Protein 1JLP (pdb70)

Radius of gyration: 6.93 Å; Cα contacts (8 Å, |Δi|>4): 30; chains: 1; bounding box: 17×18×11 Å

Structure (mmCIF, N/CA/C/O backbone):
data_1JLP
#
_entry.id   1JLP
#
_cell.length_a   ?
_cell.length_b   ?
_cell.length_c   ?
_cell.angle_alpha   ?
_cell.angle_beta   ?
_cell.angle_gamma   ?
#
loop_
_atom_site.group_PDB
_atom_site.id
_atom_site.type_symbol
_atom_site.label_atom_id
_atom_site.label_alt_id
_atom_site.label_comp_id
_atom_site.label_asym_id
_atom_site.label_entity_id
_atom_site.label_seq_id
_atom_site.pdbx_PDB_ins_code
_atom_site.Cartn_x
_atom_site.Cartn_y
_atom_site.Cartn_z
_atom_site.occupancy
_atom_site.B_iso_or_equiv
_atom_site.auth_seq_id
_atom_site.auth_comp_id
_atom_site.auth_asym_id
_atom_site.auth_atom_id
_atom_site.pdbx_PDB_model_num
ATOM 1 N N . GLY A 1 1 ? -0.653 13.029 -5.214 1.00 0.00 1 GLY A N 1
ATOM 2 C CA . GLY A 1 1 ? -0.930 12.634 -3.819 1.00 0.00 1 GLY A CA 1
ATOM 3 C C . GLY A 1 1 ? 0.274 12.468 -2.888 1.00 0.00 1 GLY A C 1
ATOM 4 O O . GLY A 1 1 ? 1.424 12.626 -3.316 1.00 0.00 1 GLY A O 1
ATOM 40 N N . CYS A 1 4 ? 2.807 6.420 -0.923 1.00 0.00 4 CYS A N 1
ATOM 41 C CA . CYS A 1 4 ? 2.632 5.035 -0.473 1.00 0.00 4 CYS A CA 1
ATOM 42 C C . CYS A 1 4 ? 3.838 4.269 0.098 1.00 0.00 4 CYS A C 1
ATOM 43 O O . CYS A 1 4 ? 3.694 3.466 1.021 1.00 0.00 4 CYS A O 1
ATOM 50 N N . CYS A 1 5 ? 4.994 4.491 -0.519 1.00 0.00 5 CYS A N 1
ATOM 51 C CA . CYS A 1 5 ? 6.281 4.049 -0.032 1.00 0.00 5 CYS A CA 1
ATOM 52 C C . CYS A 1 5 ? 7.191 5.297 -0.111 1.00 0.00 5 CYS A C 1
ATOM 53 O O . CYS A 1 5 ? 7.469 5.883 -1.165 1.00 0.00 5 CYS A O 1
ATOM 60 N N . LEU A 1 6 ? 7.645 5.640 1.071 1.00 0.00 6 LEU A N 1
ATOM 61 C CA . LEU A 1 6 ? 8.704 6.624 1.314 1.00 0.00 6 LEU A CA 1
ATOM 62 C C . LEU A 1 6 ? 9.926 5.843 1.796 1.00 0.00 6 LEU A C 1
ATOM 63 O O . LEU A 1 6 ? 9.942 5.261 2.884 1.00 0.00 6 LEU A O 1
ATOM 79 N N . TYR A 1 7 ? 10.952 5.840 0.951 1.00 0.00 7 TYR A N 1
ATOM 80 C CA . TYR A 1 7 ? 12.200 5.106 1.186 1.00 0.00 7 TYR A CA 1
ATOM 81 C C . TYR A 1 7 ? 12.084 3.541 1.221 1.00 0.00 7 TYR A C 1
ATOM 82 O O . TYR A 1 7 ? 12.524 2.872 2.165 1.00 0.00 7 TYR A O 1
ATOM 100 N N . GLY A 1 8 ? 11.467 2.976 0.179 1.00 0.00 8 GLY A N 1
ATOM 101 C CA . GLY A 1 8 ? 11.122 1.537 0.128 1.00 0.00 8 GLY A CA 1
ATOM 102 C C . GLY A 1 8 ? 9.964 0.979 0.964 1.00 0.00 8 GLY A C 1
ATOM 103 O O . GLY A 1 8 ? 9.581 -0.178 0.767 1.00 0.00 8 GLY A O 1
ATOM 107 N N . SER A 1 9 ? 9.473 1.753 1.935 1.00 0.00 9 SER A N 1
ATOM 108 C CA . SER A 1 9 ? 8.678 1.245 3.051 1.00 0.00 9 SER A CA 1
ATOM 109 C C . SER A 1 9 ? 7.178 0.944 2.737 1.00 0.00 9 SER A C 1
ATOM 110 O O . SER A 1 9 ? 6.682 1.184 1.634 1.00 0.00 9 SER A O 1
ATOM 118 N N . CYS A 1 10 ? 6.458 0.428 3.748 1.00 0.00 10 CYS A N 1
ATOM 119 C CA . CYS A 1 10 ? 4.973 0.466 3.776 1.00 0.00 10 CYS A CA 1
ATOM 120 C C . CYS A 1 10 ? 4.549 1.680 4.643 1.00 0.00 10 CYS A C 1
ATOM 121 O O . CYS A 1 10 ? 4.833 1.755 5.844 1.00 0.00 10 CYS A O 1
ATOM 128 N N . ARG A 1 11 ? 3.894 2.640 3.978 1.00 0.00 11 ARG A N 1
ATOM 129 C CA . ARG A 1 11 ? 3.604 3.983 4.525 1.00 0.00 11 ARG A CA 1
ATOM 130 C C . ARG A 1 11 ? 2.081 4.203 4.253 1.00 0.00 11 ARG A C 1
ATOM 131 O O . ARG A 1 11 ? 1.725 4.478 3.101 1.00 0.00 11 ARG A O 1
ATOM 167 N N . PHE A 1 13 ? -1.720 4.781 3.303 1.00 0.00 13 PHE A N 1
ATOM 168 C CA . PHE A 1 13 ? -2.512 5.846 2.638 1.00 0.00 13 PHE A CA 1
ATOM 169 C C . PHE A 1 13 ? -3.637 5.248 1.771 1.00 0.00 13 PHE A C 1
ATOM 170 O O . PHE A 1 13 ? -3.582 4.074 1.378 1.00 0.00 13 PHE A O 1
ATOM 202 N N . GLY A 1 15 ? -5.235 4.433 -1.559 1.00 0.00 15 GLY A N 1
ATOM 203 C CA . GLY A 1 15 ? -4.566 3.947 -2.767 1.00 0.00 15 GLY A CA 1
ATOM 204 C C . GLY A 1 15 ? -3.092 3.494 -2.732 1.00 0.00 15 GLY A C 1
ATOM 205 O O . GLY A 1 15 ? -2.494 3.331 -3.797 1.00 0.00 15 GLY A O 1
ATOM 209 N N . CYS A 1 16 ? -2.537 3.260 -1.537 1.00 0.00 16 CYS A N 1
ATOM 210 C CA . CYS A 1 16 ? -1.168 2.722 -1.352 1.00 0.00 16 CYS A CA 1
ATOM 211 C C . CYS A 1 16 ? -1.055 1.174 -1.443 1.00 0.00 16 CYS A C 1
ATOM 212 O O . CYS A 1 16 ? -0.224 0.638 -2.176 1.00 0.00 16 CYS A O 1
ATOM 219 N N . TYR A 1 17 ? -1.902 0.477 -0.683 1.00 0.00 17 TYR A N 1
ATOM 220 C CA . TYR A 1 17 ? -2.287 -0.950 -0.935 1.00 0.00 17 TYR A CA 1
ATOM 221 C C . TYR A 1 17 ? -2.735 -1.335 -2.394 1.00 0.00 17 TYR A C 1
ATOM 222 O O . TYR A 1 17 ? -2.493 -2.476 -2.800 1.00 0.00 17 TYR A O 1
ATOM 240 N N . ASN A 1 18 ? -3.303 -0.405 -3.191 1.00 0.00 18 ASN A N 1
ATOM 241 C CA . ASN A 1 18 ? -3.357 -0.537 -4.683 1.00 0.00 18 ASN A CA 1
ATOM 242 C C . ASN A 1 18 ? -2.024 -0.231 -5.462 1.00 0.00 18 ASN A C 1
ATOM 243 O O . ASN A 1 18 ? -1.825 -0.779 -6.550 1.00 0.00 18 ASN A O 1
ATOM 254 N N . ALA A 1 19 ? -1.138 0.632 -4.929 1.00 0.00 19 ALA A N 1
ATOM 255 C CA . ALA A 1 19 ? 0.140 1.035 -5.567 1.00 0.00 19 ALA A CA 1
ATOM 256 C C . ALA A 1 19 ? 1.272 -0.006 -5.412 1.00 0.00 19 ALA A C 1
ATOM 257 O O . ALA A 1 19 ? 1.231 -0.914 -4.577 1.00 0.00 19 ALA A O 1
ATOM 264 N N . LEU A 1 20 ? 2.262 0.125 -6.309 1.00 0.00 20 LEU A N 1
ATOM 265 C CA . LEU A 1 20 ? 3.072 -1.018 -6.785 1.00 0.00 20 LEU A CA 1
ATOM 266 C C . LEU A 1 20 ? 4.091 -1.587 -5.751 1.00 0.00 20 LEU A C 1
ATOM 267 O O . LEU A 1 20 ? 4.178 -2.808 -5.594 1.00 0.00 20 LEU A O 1
ATOM 283 N N . CYS A 1 21 ? 4.843 -0.719 -5.047 1.00 0.00 21 CYS A N 1
ATOM 284 C CA . CYS A 1 21 ? 5.783 -1.114 -3.987 1.00 0.00 21 CYS A CA 1
ATOM 285 C C . CYS A 1 21 ? 5.165 -1.778 -2.721 1.00 0.00 21 CYS A C 1
ATOM 286 O O . CYS A 1 21 ? 5.606 -2.877 -2.371 1.00 0.00 21 CYS A O 1
ATOM 293 N N . CYS A 1 22 ? 4.185 -1.132 -2.044 1.00 0.00 22 CYS A N 1
ATOM 294 C CA . CYS A 1 22 ? 3.469 -1.758 -0.905 1.00 0.00 22 CYS A CA 1
ATOM 295 C C . CYS A 1 22 ? 2.084 -2.212 -1.410 1.00 0.00 22 CYS A C 1
ATOM 296 O O . CYS A 1 22 ? 1.053 -1.651 -1.030 1.00 0.00 22 CYS A O 1
ATOM 303 N N . ARG A 1 23 ? 2.090 -3.241 -2.282 1.00 0.00 23 ARG A N 1
ATOM 304 C CA . ARG A 1 23 ? 0.859 -3.734 -2.949 1.00 0.00 23 ARG A CA 1
ATOM 305 C C . ARG A 1 23 ? 0.159 -4.823 -2.083 1.00 0.00 23 ARG A C 1
ATOM 306 O O . ARG A 1 23 ? 0.119 -6.012 -2.416 1.00 0.00 23 ARG A O 1
ATOM 327 N N . LYS A 1 24 ? -0.375 -4.352 -0.947 1.00 0.00 24 LYS A N 1
ATOM 328 C CA . LYS A 1 24 ? -0.925 -5.209 0.127 1.00 0.00 24 LYS A CA 1
ATOM 329 C C . LYS A 1 24 ? -2.482 -5.074 0.124 1.00 0.00 24 LYS A C 1
ATOM 330 O O . LYS A 1 24 ? -3.130 -5.124 -0.925 1.00 0.00 24 LYS A O 1
ATOM 352 N N . GLY A 1 1 ? -0.566 13.350 -4.985 1.00 0.00 1 GLY A N 2
ATOM 353 C CA . GLY A 1 1 ? -0.733 12.925 -3.581 1.00 0.00 1 GLY A CA 2
ATOM 354 C C . GLY A 1 1 ? 0.541 12.701 -2.762 1.00 0.00 1 GLY A C 2
ATOM 355 O O . GLY A 1 1 ? 1.654 12.832 -3.286 1.00 0.00 1 GLY A O 2
ATOM 391 N N . CYS A 1 4 ? 2.829 6.461 -0.993 1.00 0.00 4 CYS A N 2
ATOM 392 C CA . CYS A 1 4 ? 2.633 5.092 -0.504 1.00 0.00 4 CYS A CA 2
ATOM 393 C C . CYS A 1 4 ? 3.822 4.379 0.166 1.00 0.00 4 CYS A C 2
ATOM 394 O O . CYS A 1 4 ? 3.696 3.826 1.260 1.00 0.00 4 CYS A O 2
ATOM 401 N N . CYS A 1 5 ? 4.948 4.395 -0.545 1.00 0.00 5 CYS A N 2
ATOM 402 C CA . CYS A 1 5 ? 6.227 3.944 -0.050 1.00 0.00 5 CYS A CA 2
ATOM 403 C C . CYS A 1 5 ? 7.123 5.198 -0.162 1.00 0.00 5 CYS A C 2
ATOM 404 O O . CYS A 1 5 ? 7.409 5.758 -1.229 1.00 0.00 5 CYS A O 2
ATOM 411 N N . LEU A 1 6 ? 7.544 5.585 1.016 1.00 0.00 6 LEU A N 2
ATOM 412 C CA . LEU A 1 6 ? 8.587 6.581 1.248 1.00 0.00 6 LEU A CA 2
ATOM 413 C C . LEU A 1 6 ? 9.757 5.761 1.829 1.00 0.00 6 LEU A C 2
ATOM 414 O O . LEU A 1 6 ? 9.620 4.962 2.766 1.00 0.00 6 LEU A O 2
ATOM 430 N N . TYR A 1 7 ? 10.908 5.972 1.200 1.00 0.00 7 TYR A N 2
ATOM 431 C CA . TYR A 1 7 ? 12.146 5.224 1.458 1.00 0.00 7 TYR A CA 2
ATOM 432 C C . TYR A 1 7 ? 12.113 3.683 1.171 1.00 0.00 7 TYR A C 2
ATOM 433 O O . TYR A 1 7 ? 12.633 2.863 1.937 1.00 0.00 7 TYR A O 2
ATOM 451 N N . GLY A 1 8 ? 11.466 3.309 0.063 1.00 0.00 8 GLY A N 2
ATOM 452 C CA . GLY A 1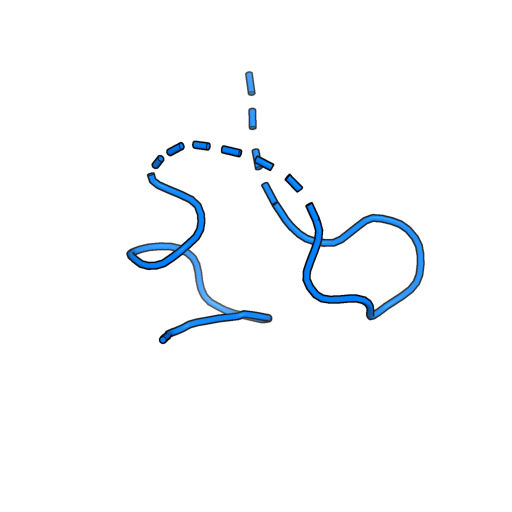 8 ? 11.106 1.904 -0.222 1.00 0.00 8 GLY A CA 2
ATOM 453 C C . GLY A 1 8 ? 9.979 1.210 0.570 1.00 0.00 8 GLY A C 2
ATOM 454 O O . GLY A 1 8 ? 9.557 0.126 0.158 1.00 0.00 8 GLY A O 2
ATOM 458 N N . SER A 1 9 ? 9.562 1.757 1.726 1.00 0.00 9 SER A N 2
ATOM 459 C CA . SER A 1 9 ? 8.964 0.930 2.811 1.00 0.00 9 SER A CA 2
ATOM 460 C C . SER A 1 9 ? 7.402 0.806 2.695 1.00 0.00 9 SER A C 2
ATOM 461 O O . SER A 1 9 ? 6.847 0.894 1.595 1.00 0.00 9 SER A O 2
ATOM 469 N N . CYS A 1 10 ? 6.696 0.552 3.814 1.00 0.00 10 CYS A N 2
ATOM 470 C CA . CYS A 1 10 ? 5.211 0.585 3.876 1.00 0.00 10 CYS A CA 2
ATOM 471 C C . CYS A 1 10 ? 4.785 1.743 4.814 1.00 0.00 10 CYS A C 2
ATOM 472 O O . CYS A 1 10 ? 5.123 1.771 6.003 1.00 0.00 10 CYS A O 2
ATOM 479 N N . ARG A 1 11 ? 4.027 2.689 4.241 1.00 0.00 11 ARG A N 2
ATOM 480 C CA . ARG A 1 11 ? 3.557 3.908 4.928 1.00 0.00 11 ARG A CA 2
ATOM 481 C C . ARG A 1 11 ? 2.058 4.082 4.517 1.00 0.00 11 ARG A C 2
ATOM 482 O O . ARG A 1 11 ? 1.809 4.427 3.356 1.00 0.00 11 ARG A O 2
ATOM 518 N N . PHE A 1 13 ? -1.690 4.690 3.254 1.00 0.00 13 PHE A N 2
ATOM 519 C CA . PHE A 1 13 ? -2.471 5.768 2.597 1.00 0.00 13 PHE A CA 2
ATOM 520 C C . PHE A 1 13 ? -3.602 5.181 1.730 1.00 0.00 13 PHE A C 2
ATOM 521 O O . PHE A 1 13 ? -3.553 4.014 1.321 1.00 0.00 13 PHE A O 2
ATOM 553 N N . GLY A 1 15 ? -5.152 4.482 -1.662 1.00 0.00 15 GLY A N 2
ATOM 554 C CA . GLY A 1 15 ? -4.455 4.043 -2.873 1.00 0.00 15 GLY A CA 2
ATOM 555 C C . GLY A 1 15 ? -2.983 3.580 -2.820 1.00 0.00 15 GLY A C 2
ATOM 556 O O . GLY A 1 15 ? -2.357 3.460 -3.874 1.00 0.00 15 GLY A O 2
ATOM 560 N N . CYS A 1 16 ? -2.464 3.292 -1.622 1.00 0.00 16 CYS A N 2
ATOM 561 C CA . CYS A 1 16 ? -1.109 2.720 -1.417 1.00 0.00 16 CYS A CA 2
ATOM 562 C C . CYS A 1 16 ? -1.027 1.171 -1.520 1.00 0.00 16 CYS A C 2
ATOM 563 O O . CYS A 1 16 ? -0.182 0.619 -2.226 1.00 0.00 16 CYS A O 2
ATOM 570 N N . TYR A 1 17 ? -1.924 0.490 -0.806 1.00 0.00 17 TYR A N 2
ATOM 571 C CA . TYR A 1 17 ? -2.356 -0.910 -1.116 1.00 0.00 17 TYR A CA 2
ATOM 572 C C . TYR A 1 17 ? -2.921 -1.203 -2.556 1.00 0.00 17 TYR A C 2
ATOM 573 O O . TYR A 1 17 ? -2.888 -2.364 -2.971 1.00 0.00 17 TYR A O 2
ATOM 591 N N . ASN A 1 18 ? -3.359 -0.192 -3.337 1.00 0.00 18 ASN A N 2
ATOM 592 C CA . ASN A 1 18 ? -3.429 -0.290 -4.832 1.00 0.00 18 ASN A CA 2
ATOM 593 C C . ASN A 1 18 ? -2.089 -0.008 -5.609 1.00 0.00 18 ASN A C 2
ATOM 594 O O . ASN A 1 18 ? -1.950 -0.460 -6.749 1.00 0.00 18 ASN A O 2
ATOM 605 N N . ALA A 1 19 ? -1.131 0.728 -5.018 1.00 0.00 19 ALA A N 2
ATOM 606 C CA . ALA A 1 19 ? 0.177 1.068 -5.634 1.00 0.00 19 ALA A CA 2
ATOM 607 C C . ALA A 1 19 ? 1.259 0.000 -5.367 1.00 0.00 19 ALA A C 2
ATOM 608 O O . ALA A 1 19 ? 1.203 -0.770 -4.405 1.00 0.00 19 ALA A O 2
ATOM 615 N N . LEU A 1 20 ? 2.230 -0.052 -6.292 1.00 0.00 20 LEU A N 2
ATOM 616 C CA . LEU A 1 20 ? 2.966 -1.297 -6.598 1.00 0.00 20 LEU A CA 2
ATOM 617 C C . LEU A 1 20 ? 3.930 -1.828 -5.492 1.00 0.00 20 LEU A C 2
ATOM 618 O O . LEU A 1 20 ? 3.934 -3.030 -5.215 1.00 0.00 20 LEU A O 2
ATOM 634 N N . CYS A 1 21 ? 4.742 -0.942 -4.891 1.00 0.00 21 CYS A N 2
ATOM 635 C CA . CYS A 1 21 ? 5.711 -1.289 -3.837 1.00 0.00 21 CYS A CA 2
ATOM 636 C C . CYS A 1 21 ? 5.155 -1.827 -2.481 1.00 0.00 21 CYS A C 2
ATOM 637 O O . CYS A 1 21 ? 5.735 -2.771 -1.938 1.00 0.00 21 CYS A O 2
ATOM 644 N N . CYS A 1 22 ? 4.076 -1.219 -1.943 1.00 0.00 22 CYS A N 2
ATOM 645 C CA . CYS A 1 22 ? 3.359 -1.759 -0.755 1.00 0.00 22 CYS A CA 2
ATOM 646 C C . CYS A 1 22 ? 1.934 -2.231 -1.147 1.00 0.00 22 CYS A C 2
ATOM 647 O O . CYS A 1 22 ? 0.949 -1.929 -0.463 1.00 0.00 22 CYS A O 2
ATOM 654 N N . ARG A 1 23 ? 1.844 -3.020 -2.239 1.00 0.00 23 ARG A N 2
ATOM 655 C CA . ARG A 1 23 ? 0.539 -3.491 -2.774 1.00 0.00 23 ARG A CA 2
ATOM 656 C C . ARG A 1 23 ? -0.153 -4.560 -1.873 1.00 0.00 23 ARG A C 2
ATOM 657 O O . ARG A 1 23 ? -1.307 -4.371 -1.477 1.00 0.00 23 ARG A O 2
ATOM 678 N N . LYS A 1 24 ? 0.567 -5.651 -1.548 1.00 0.00 24 LYS A N 2
ATOM 679 C CA . LYS A 1 24 ? 0.077 -6.709 -0.625 1.00 0.00 24 LYS A CA 2
ATOM 680 C C . LYS A 1 24 ? 0.587 -6.416 0.826 1.00 0.00 24 LYS A C 2
ATOM 681 O O . LYS A 1 24 ? 1.511 -7.058 1.329 1.00 0.00 24 LYS A O 2
ATOM 703 N N . GLY A 1 1 ? -0.254 13.369 -4.679 1.00 0.00 1 GLY A N 3
ATOM 704 C CA . GLY A 1 1 ? -0.252 13.003 -3.249 1.00 0.00 1 GLY A CA 3
ATOM 705 C C . GLY A 1 1 ? 1.101 12.672 -2.614 1.00 0.00 1 GLY A C 3
ATOM 706 O O . GLY A 1 1 ? 2.132 12.672 -3.298 1.00 0.00 1 GLY A O 3
ATOM 742 N N . CYS A 1 4 ? 2.974 6.279 -0.969 1.00 0.00 4 CYS A N 3
ATOM 743 C CA . CYS A 1 4 ? 2.698 4.937 -0.420 1.00 0.00 4 CYS A CA 3
ATOM 744 C C . CYS A 1 4 ? 3.812 4.122 0.264 1.00 0.00 4 CYS A C 3
ATOM 745 O O . CYS A 1 4 ? 3.580 3.428 1.255 1.00 0.00 4 CYS A O 3
ATOM 752 N N . CYS A 1 5 ? 4.99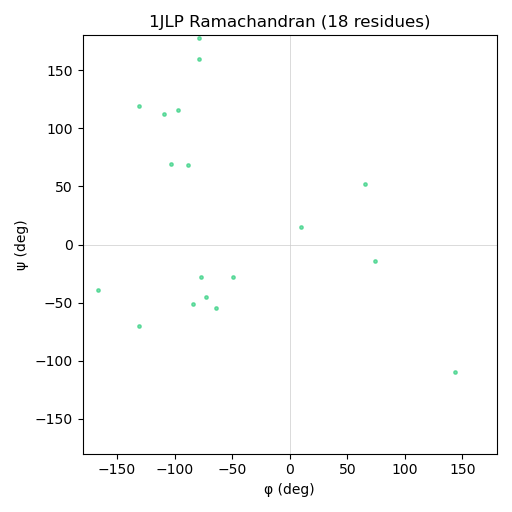0 4.183 -0.342 1.00 0.00 5 CYS A N 3
ATOM 753 C CA . CYS A 1 5 ? 6.228 3.687 0.219 1.00 0.00 5 CYS A CA 3
ATOM 754 C C . CYS A 1 5 ? 7.136 4.936 0.274 1.00 0.00 5 CYS A C 3
ATOM 755 O O . CYS A 1 5 ? 7.552 5.531 -0.729 1.00 0.00 5 CYS A O 3
ATOM 762 N N . LEU A 1 6 ? 7.411 5.283 1.514 1.00 0.00 6 LEU A N 3
ATOM 763 C CA . LEU A 1 6 ? 8.393 6.299 1.885 1.00 0.00 6 LEU A CA 3
ATOM 764 C C . LEU A 1 6 ? 9.736 5.568 2.063 1.00 0.00 6 LEU A C 3
ATOM 765 O O . LEU A 1 6 ? 9.848 4.587 2.810 1.00 0.00 6 LEU A O 3
ATOM 781 N N . TYR A 1 7 ? 10.742 6.085 1.367 1.00 0.00 7 TYR A N 3
ATOM 782 C CA . TYR A 1 7 ? 12.096 5.503 1.332 1.00 0.00 7 TYR A CA 3
ATOM 783 C C . TYR A 1 7 ? 12.213 3.996 0.903 1.00 0.00 7 TYR A C 3
ATOM 784 O O . TYR A 1 7 ? 12.929 3.188 1.506 1.00 0.00 7 TYR A O 3
ATOM 802 N N . GLY A 1 8 ? 11.446 3.637 -0.126 1.00 0.00 8 GLY A N 3
ATOM 803 C CA . GLY A 1 8 ? 11.171 2.227 -0.474 1.00 0.00 8 GLY A CA 3
ATOM 804 C C . GLY A 1 8 ? 10.215 1.371 0.376 1.00 0.00 8 GLY A C 3
ATOM 805 O O . GLY A 1 8 ? 9.852 0.284 -0.084 1.00 0.00 8 GLY A O 3
ATOM 809 N N . SER A 1 9 ? 9.874 1.786 1.610 1.00 0.00 9 SER A N 3
ATOM 810 C CA . SER A 1 9 ? 9.409 0.836 2.659 1.00 0.00 9 SER A CA 3
ATOM 811 C C . SER A 1 9 ? 7.855 0.635 2.608 1.00 0.00 9 SER A C 3
ATOM 812 O O . SER A 1 9 ? 7.359 0.208 1.559 1.00 0.00 9 SER A O 3
ATOM 820 N N . CYS A 1 10 ? 7.078 0.902 3.681 1.00 0.00 10 CYS A N 3
ATOM 821 C CA . CYS A 1 10 ? 5.589 0.954 3.609 1.00 0.00 10 CYS A CA 3
ATOM 822 C C . CYS A 1 10 ? 5.006 1.936 4.657 1.00 0.00 10 CYS A C 3
ATOM 823 O O . CYS A 1 10 ? 5.532 2.149 5.755 1.00 0.00 10 CYS A O 3
ATOM 830 N N . ARG A 1 11 ? 3.905 2.571 4.229 1.00 0.00 11 ARG A N 3
ATOM 831 C CA . ARG A 1 11 ? 3.430 3.864 4.766 1.00 0.00 11 ARG A CA 3
ATOM 832 C C . ARG A 1 11 ? 1.920 3.981 4.375 1.00 0.00 11 ARG A C 3
ATOM 833 O O . ARG A 1 11 ? 1.637 4.246 3.200 1.00 0.00 11 ARG A O 3
ATOM 869 N N . PHE A 1 13 ? -1.797 4.718 3.218 1.00 0.00 13 PHE A N 3
ATOM 870 C CA . PHE A 1 13 ? -2.535 5.821 2.554 1.00 0.00 13 PHE A CA 3
ATOM 871 C C . PHE A 1 13 ? -3.681 5.277 1.677 1.00 0.00 13 PHE A C 3
ATOM 872 O O . PHE A 1 13 ? -3.679 4.104 1.278 1.00 0.00 13 PHE A O 3
ATOM 904 N N . GLY A 1 15 ? -5.146 4.658 -1.776 1.00 0.00 15 GLY A N 3
ATOM 905 C CA . GLY A 1 15 ? -4.431 4.196 -2.968 1.00 0.00 15 GLY A CA 3
ATOM 906 C C . GLY A 1 15 ? -2.989 3.652 -2.872 1.00 0.00 15 GLY A C 3
ATOM 907 O O . GLY A 1 15 ? -2.352 3.464 -3.910 1.00 0.00 15 GLY A O 3
ATOM 911 N N . CYS A 1 16 ? -2.507 3.374 -1.656 1.00 0.00 16 CYS A N 3
ATOM 912 C CA . CYS A 1 16 ? -1.178 2.761 -1.406 1.00 0.00 16 CYS A CA 3
ATOM 913 C C . CYS A 1 16 ? -1.131 1.211 -1.481 1.00 0.00 16 CYS A C 3
ATOM 914 O O . CYS A 1 16 ? -0.267 0.627 -2.139 1.00 0.00 16 CYS A O 3
ATOM 921 N N . TYR A 1 17 ? -2.073 0.563 -0.793 1.00 0.00 17 TYR A N 3
ATOM 922 C CA . TYR A 1 17 ? -2.480 -0.852 -1.067 1.00 0.00 17 TYR A CA 3
ATOM 923 C C . TYR A 1 17 ? -2.935 -1.188 -2.536 1.00 0.00 17 TYR A C 3
ATOM 924 O O . TYR A 1 17 ? -2.757 -2.335 -2.956 1.00 0.00 17 TYR A O 3
ATOM 942 N N . ASN A 1 18 ? -3.430 -0.213 -3.329 1.00 0.00 18 ASN A N 3
ATOM 943 C CA . ASN A 1 18 ? -3.445 -0.311 -4.824 1.00 0.00 18 ASN A CA 3
ATOM 944 C C . ASN A 1 18 ? -2.073 -0.071 -5.555 1.00 0.00 18 ASN A C 3
ATOM 945 O O . ASN A 1 18 ? -1.899 -0.568 -6.670 1.00 0.00 18 ASN A O 3
ATOM 956 N N . ALA A 1 19 ? -1.131 0.685 -4.963 1.00 0.00 19 ALA A N 3
ATOM 957 C CA . ALA A 1 19 ? 0.182 1.024 -5.571 1.00 0.00 19 ALA A CA 3
ATOM 958 C C . ALA A 1 19 ? 1.261 -0.048 -5.319 1.00 0.00 19 ALA A C 3
ATOM 959 O O . ALA A 1 19 ? 1.217 -0.808 -4.347 1.00 0.00 19 ALA A O 3
ATOM 966 N N . LEU A 1 20 ? 2.218 -0.103 -6.260 1.00 0.00 20 LEU A N 3
ATOM 967 C CA . LEU A 1 20 ? 2.957 -1.344 -6.582 1.00 0.00 20 LEU A CA 3
ATOM 968 C C . LEU A 1 20 ? 3.881 -1.894 -5.456 1.00 0.00 20 LEU A C 3
ATOM 969 O O . LEU A 1 20 ? 3.800 -3.084 -5.137 1.00 0.00 20 LEU A O 3
ATOM 985 N N . CYS A 1 21 ? 4.733 -1.038 -4.862 1.00 0.00 21 CYS A N 3
ATOM 986 C CA . CYS A 1 21 ? 5.650 -1.408 -3.768 1.00 0.00 21 CYS A CA 3
ATOM 987 C C . CYS A 1 21 ? 5.024 -1.955 -2.447 1.00 0.00 21 CYS A C 3
ATOM 988 O O . CYS A 1 21 ? 5.540 -2.941 -1.913 1.00 0.00 21 CYS A O 3
ATOM 995 N N . CYS A 1 22 ? 3.948 -1.321 -1.936 1.00 0.00 22 CYS A N 3
ATOM 996 C CA . CYS A 1 22 ? 3.167 -1.860 -0.785 1.00 0.00 22 CYS A CA 3
ATOM 997 C C . CYS A 1 22 ? 1.787 -2.443 -1.204 1.00 0.00 22 CYS A C 3
ATOM 998 O O . CYS A 1 22 ? 0.817 -2.384 -0.440 1.00 0.00 22 CYS A O 3
ATOM 1005 N N . ARG A 1 23 ? 1.741 -3.112 -2.376 1.00 0.00 23 ARG A N 3
ATOM 1006 C CA . ARG A 1 23 ? 0.591 -3.947 -2.791 1.00 0.00 23 ARG A CA 3
ATOM 1007 C C . ARG A 1 23 ? 0.520 -5.276 -1.973 1.00 0.00 23 ARG A C 3
ATOM 1008 O O . ARG A 1 23 ? -0.466 -5.484 -1.260 1.00 0.00 23 ARG A O 3
ATOM 1029 N N . LYS A 1 24 ? 1.556 -6.140 -2.063 1.00 0.00 24 LYS A N 3
ATOM 1030 C CA . LYS A 1 24 ? 1.659 -7.385 -1.252 1.00 0.00 24 LYS A CA 3
ATOM 1031 C C . LYS A 1 24 ? 2.602 -7.101 -0.044 1.00 0.00 24 LYS A C 3
ATOM 1032 O O . LYS A 1 24 ? 2.511 -6.072 0.630 1.00 0.00 24 LYS A O 3
ATOM 1054 N N . GLY A 1 1 ? -1.042 12.588 -4.878 1.00 0.00 1 GLY A N 4
ATOM 1055 C CA . GLY A 1 1 ? -1.196 12.361 -3.428 1.00 0.00 1 GLY A CA 4
ATOM 1056 C C . GLY A 1 1 ? 0.050 11.856 -2.672 1.00 0.00 1 GLY A C 4
ATOM 1057 O O . GLY A 1 1 ? 1.080 11.569 -3.294 1.00 0.00 1 GLY A O 4
ATOM 1093 N N . CYS A 1 4 ? 2.914 6.213 -0.619 1.00 0.00 4 CYS A N 4
ATOM 1094 C CA . CYS A 1 4 ? 2.703 4.844 -0.138 1.00 0.00 4 CYS A CA 4
ATOM 1095 C C . CYS A 1 4 ? 3.897 4.072 0.454 1.00 0.00 4 CYS A C 4
ATOM 1096 O O . CYS A 1 4 ? 3.740 3.302 1.400 1.00 0.00 4 CYS A O 4
ATOM 1103 N N . CYS A 1 5 ? 5.057 4.256 -0.169 1.00 0.00 5 CYS A N 4
ATOM 1104 C CA . CYS A 1 5 ? 6.343 3.792 0.311 1.00 0.00 5 CYS A CA 4
ATOM 1105 C C . CYS A 1 5 ? 7.276 5.014 0.129 1.00 0.00 5 CYS A C 4
ATOM 1106 O O . CYS A 1 5 ? 7.480 5.556 -0.967 1.00 0.00 5 CYS A O 4
ATOM 1113 N N . LEU A 1 6 ? 7.834 5.401 1.256 1.00 0.00 6 LEU A N 4
ATOM 1114 C CA . LEU A 1 6 ? 8.855 6.454 1.356 1.00 0.00 6 LEU A CA 4
ATOM 1115 C C . LEU A 1 6 ? 10.205 5.784 1.592 1.00 0.00 6 LEU A C 4
ATOM 1116 O O . LEU A 1 6 ? 10.439 5.149 2.623 1.00 0.00 6 LEU A O 4
ATOM 1132 N N . TYR A 1 7 ? 11.095 5.936 0.614 1.00 0.00 7 TYR A N 4
ATOM 1133 C CA . TYR A 1 7 ? 12.422 5.307 0.627 1.00 0.00 7 TYR A CA 4
ATOM 1134 C C . TYR A 1 7 ? 12.444 3.736 0.662 1.00 0.00 7 TYR A C 4
ATOM 1135 O O . TYR A 1 7 ? 13.110 3.103 1.490 1.00 0.00 7 TYR A O 4
ATOM 1153 N N . GLY A 1 8 ? 11.673 3.129 -0.242 1.00 0.00 8 GLY A N 4
ATOM 1154 C CA . GLY A 1 8 ? 11.395 1.678 -0.226 1.00 0.00 8 GLY A CA 4
ATOM 1155 C C . GLY A 1 8 ? 10.432 1.072 0.796 1.00 0.00 8 GLY A C 4
ATOM 1156 O O . GLY A 1 8 ? 10.134 -0.121 0.686 1.00 0.00 8 GLY A O 4
ATOM 1160 N N . SER A 1 9 ? 10.005 1.840 1.807 1.00 0.00 9 SER A N 4
ATOM 1161 C CA . SER A 1 9 ? 9.408 1.297 3.027 1.00 0.00 9 SER A CA 4
ATOM 1162 C C . SER A 1 9 ? 7.883 0.947 2.879 1.00 0.00 9 SER A C 4
ATOM 1163 O O . SER A 1 9 ? 7.477 0.415 1.839 1.00 0.00 9 SER A O 4
ATOM 1171 N N . CYS A 1 10 ? 7.038 1.203 3.901 1.00 0.00 10 CYS A N 4
ATOM 1172 C CA . CYS A 1 10 ? 5.559 1.161 3.761 1.00 0.00 10 CYS A CA 4
ATOM 1173 C C . CYS A 1 10 ? 4.897 2.131 4.771 1.00 0.00 10 CYS A C 4
ATOM 1174 O O . CYS A 1 10 ? 5.333 2.328 5.911 1.00 0.00 10 CYS A O 4
ATOM 1181 N N . ARG A 1 11 ? 3.825 2.752 4.270 1.00 0.00 11 ARG A N 4
ATOM 1182 C CA . ARG A 1 11 ? 3.234 3.982 4.831 1.00 0.00 11 ARG A CA 4
ATOM 1183 C C . ARG A 1 11 ? 1.727 3.983 4.406 1.00 0.00 11 ARG A C 4
ATOM 1184 O O . ARG A 1 11 ? 1.453 4.261 3.232 1.00 0.00 11 ARG A O 4
ATOM 1220 N N . PHE A 1 13 ? -2.082 4.488 3.251 1.00 0.00 13 PHE A N 4
ATOM 1221 C CA . PHE A 1 13 ? -2.897 5.562 2.631 1.00 0.00 13 PHE A CA 4
ATOM 1222 C C . PHE A 1 13 ? -3.980 4.975 1.704 1.00 0.00 13 PHE A C 4
ATOM 1223 O O . PHE A 1 13 ? -3.873 3.832 1.240 1.00 0.00 13 PHE A O 4
ATOM 1255 N N . GLY A 1 15 ? -5.212 4.501 -1.836 1.00 0.00 15 GLY A N 4
ATOM 1256 C CA . GLY A 1 15 ? -4.388 4.192 -3.006 1.00 0.00 15 GLY A CA 4
ATOM 1257 C C . GLY A 1 15 ? -2.925 3.727 -2.850 1.00 0.00 15 GLY A C 4
ATOM 1258 O O . GLY A 1 15 ? -2.213 3.667 -3.853 1.00 0.00 15 GLY A O 4
ATOM 1262 N N . CYS A 1 16 ? -2.504 3.371 -1.631 1.00 0.00 16 CYS A N 4
ATOM 1263 C CA . CYS A 1 16 ? -1.181 2.759 -1.351 1.00 0.00 16 CYS A CA 4
ATOM 1264 C C . CYS A 1 16 ? -1.128 1.216 -1.526 1.00 0.00 16 CYS A C 4
ATOM 1265 O O . CYS A 1 16 ? -0.260 0.683 -2.219 1.00 0.00 16 CYS A O 4
ATOM 1272 N N . TYR A 1 17 ? -2.073 0.516 -0.894 1.00 0.00 17 TYR A N 4
ATOM 1273 C CA . TYR A 1 17 ? -2.472 -0.879 -1.271 1.00 0.00 17 TYR A CA 4
ATOM 1274 C C . TYR A 1 17 ? -2.969 -1.126 -2.743 1.00 0.00 17 TYR A C 4
ATOM 1275 O O . TYR A 1 17 ? -2.920 -2.275 -3.192 1.00 0.00 17 TYR A O 4
ATOM 1293 N N . ASN A 1 18 ? -3.358 -0.083 -3.507 1.00 0.00 18 ASN A N 4
ATOM 1294 C CA . ASN A 1 18 ? -3.355 -0.123 -5.004 1.00 0.00 18 ASN A CA 4
ATOM 1295 C C . ASN A 1 18 ? -1.974 0.181 -5.696 1.00 0.00 18 ASN A C 4
ATOM 1296 O O . ASN A 1 18 ? -1.746 -0.301 -6.810 1.00 0.00 18 ASN A O 4
ATOM 1307 N N . ALA A 1 19 ? -1.076 0.958 -5.061 1.00 0.00 19 ALA A N 4
ATOM 1308 C CA . ALA A 1 19 ? 0.261 1.320 -5.600 1.00 0.00 19 ALA A CA 4
ATOM 1309 C C . ALA A 1 19 ? 1.330 0.241 -5.333 1.00 0.00 19 ALA A C 4
ATOM 1310 O O . ALA A 1 19 ? 1.283 -0.494 -4.346 1.00 0.00 19 ALA A O 4
ATOM 1317 N N . LEU A 1 20 ? 2.295 0.175 -6.263 1.00 0.00 20 LEU A N 4
ATOM 1318 C CA . LEU A 1 20 ? 3.000 -1.076 -6.635 1.00 0.00 20 LEU A CA 4
ATOM 1319 C C . LEU A 1 20 ? 3.862 -1.743 -5.510 1.00 0.00 20 LEU A C 4
ATOM 1320 O O . LEU A 1 20 ? 3.875 -2.971 -5.393 1.00 0.00 20 LEU A O 4
ATOM 1336 N N . CYS A 1 21 ? 4.568 -0.937 -4.697 1.00 0.00 21 CYS A N 4
ATOM 1337 C CA . CYS A 1 21 ? 5.456 -1.408 -3.621 1.00 0.00 21 CYS A CA 4
ATOM 1338 C C . CYS A 1 21 ? 4.816 -2.049 -2.352 1.00 0.00 21 CYS A C 4
ATOM 1339 O O . CYS A 1 21 ? 5.352 -3.045 -1.859 1.00 0.00 21 CYS A O 4
ATOM 1346 N N . CYS A 1 22 ? 3.739 -1.447 -1.806 1.00 0.00 22 CYS A N 4
ATOM 1347 C CA . CYS A 1 22 ? 3.090 -1.937 -0.548 1.00 0.00 22 CYS A CA 4
ATOM 1348 C C . CYS A 1 22 ? 1.666 -2.460 -0.846 1.00 0.00 22 CYS A C 4
ATOM 1349 O O . CYS A 1 22 ? 0.650 -1.977 -0.340 1.00 0.00 22 CYS A O 4
ATOM 1356 N N . ARG A 1 23 ? 1.661 -3.459 -1.734 1.00 0.00 23 ARG A N 4
ATOM 1357 C CA . ARG A 1 23 ? 0.496 -3.741 -2.612 1.00 0.00 23 ARG A CA 4
ATOM 1358 C C . ARG A 1 23 ? -0.212 -5.060 -2.226 1.00 0.00 23 ARG A C 4
ATOM 1359 O O . ARG A 1 23 ? -1.384 -5.030 -1.841 1.00 0.00 23 ARG A O 4
ATOM 1380 N N . LYS A 1 24 ? 0.500 -6.199 -2.341 1.00 0.00 24 LYS A N 4
ATOM 1381 C CA . LYS A 1 24 ? -0.055 -7.546 -2.081 1.00 0.00 24 LYS A CA 4
ATOM 1382 C C . LYS A 1 24 ? 0.303 -7.978 -0.620 1.00 0.00 24 LYS A C 4
ATOM 1383 O O . LYS A 1 24 ? 0.166 -7.202 0.329 1.00 0.00 24 LYS A O 4
ATOM 1405 N N . GLY A 1 1 ? -0.779 12.428 -4.910 1.00 0.00 1 GLY A N 5
ATOM 1406 C CA . GLY A 1 1 ? -0.960 12.365 -3.446 1.00 0.00 1 GLY A CA 5
ATOM 1407 C C . GLY A 1 1 ? 0.307 12.314 -2.589 1.00 0.00 1 GLY A C 5
ATOM 1408 O O . GLY A 1 1 ? 1.418 12.488 -3.104 1.00 0.00 1 GLY A O 5
ATOM 1444 N N . CYS A 1 4 ? 2.842 6.414 -0.711 1.00 0.00 4 CYS A N 5
ATOM 1445 C CA . CYS A 1 4 ? 2.653 5.016 -0.325 1.00 0.00 4 CYS A CA 5
ATOM 1446 C C . CYS A 1 4 ? 3.859 4.250 0.246 1.00 0.00 4 CYS A C 5
ATOM 1447 O O . CYS A 1 4 ? 3.735 3.524 1.233 1.00 0.00 4 CYS A O 5
ATOM 1454 N N . CYS A 1 5 ? 4.991 4.400 -0.439 1.00 0.00 5 CYS A N 5
ATOM 1455 C CA . CYS A 1 5 ? 6.273 3.888 -0.021 1.00 0.00 5 CYS A CA 5
ATOM 1456 C C . CYS A 1 5 ? 7.199 5.123 -0.091 1.00 0.00 5 CYS A C 5
ATOM 1457 O O . CYS A 1 5 ? 7.401 5.795 -1.112 1.00 0.00 5 CYS A O 5
ATOM 1464 N N . LEU A 1 6 ? 7.738 5.363 1.075 1.00 0.00 6 LEU A N 5
ATOM 1465 C CA . LEU A 1 6 ? 8.699 6.419 1.365 1.00 0.00 6 LEU A CA 5
ATOM 1466 C C . LEU A 1 6 ? 9.948 5.700 1.878 1.00 0.00 6 LEU A C 5
ATOM 1467 O O . LEU A 1 6 ? 9.929 4.964 2.873 1.00 0.00 6 LEU A O 5
ATOM 1483 N N . TYR A 1 7 ? 11.017 5.888 1.099 1.00 0.00 7 TYR A N 5
ATOM 1484 C CA . TYR A 1 7 ? 12.286 5.155 1.234 1.00 0.00 7 TYR A CA 5
ATOM 1485 C C . TYR A 1 7 ? 12.203 3.606 1.046 1.00 0.00 7 TYR A C 5
ATOM 1486 O O . TYR A 1 7 ? 12.718 2.820 1.851 1.00 0.00 7 TYR A O 5
ATOM 1504 N N . GLY A 1 8 ? 11.522 3.191 -0.028 1.00 0.00 8 GLY A N 5
ATOM 1505 C CA . GLY A 1 8 ? 11.150 1.779 -0.246 1.00 0.00 8 GLY A CA 5
ATOM 1506 C C . GLY A 1 8 ? 9.999 1.153 0.560 1.00 0.00 8 GLY A C 5
ATOM 1507 O O . GLY A 1 8 ? 9.476 0.119 0.134 1.00 0.00 8 GLY A O 5
ATOM 1511 N N . SER A 1 9 ? 9.676 1.699 1.745 1.00 0.00 9 SER A N 5
ATOM 1512 C CA . SER A 1 9 ? 9.030 0.900 2.824 1.00 0.00 9 SER A CA 5
ATOM 1513 C C . SER A 1 9 ? 7.464 0.883 2.716 1.00 0.00 9 SER A C 5
ATOM 1514 O O . SER A 1 9 ? 6.924 0.891 1.605 1.00 0.00 9 SER A O 5
ATOM 1522 N N . CYS A 1 10 ? 6.734 0.788 3.845 1.00 0.00 10 CYS A N 5
ATOM 1523 C CA . CYS A 1 10 ? 5.247 0.801 3.872 1.00 0.00 10 CYS A CA 5
ATOM 1524 C C . CYS A 1 10 ? 4.779 1.981 4.762 1.00 0.00 10 CYS A C 5
ATOM 1525 O O . CYS A 1 10 ? 5.112 2.072 5.949 1.00 0.00 10 CYS A O 5
ATOM 1532 N N . ARG A 1 11 ? 3.988 2.872 4.147 1.00 0.00 11 ARG A N 5
ATOM 1533 C CA . ARG A 1 11 ? 3.473 4.105 4.769 1.00 0.00 11 ARG A CA 5
ATOM 1534 C C . ARG A 1 11 ? 1.959 4.173 4.381 1.00 0.00 11 ARG A C 5
ATOM 1535 O O . ARG A 1 11 ? 1.668 4.487 3.219 1.00 0.00 11 ARG A O 5
ATOM 1571 N N . PHE A 1 13 ? -1.842 4.641 3.238 1.00 0.00 13 PHE A N 5
ATOM 1572 C CA . PHE A 1 13 ? -2.682 5.695 2.615 1.00 0.00 13 PHE A CA 5
ATOM 1573 C C . PHE A 1 13 ? -3.782 5.075 1.731 1.00 0.00 13 PHE A C 5
ATOM 1574 O O . PHE A 1 13 ? -3.674 3.922 1.292 1.00 0.00 13 PHE A O 5
ATOM 1606 N N . GLY A 1 15 ? -5.223 4.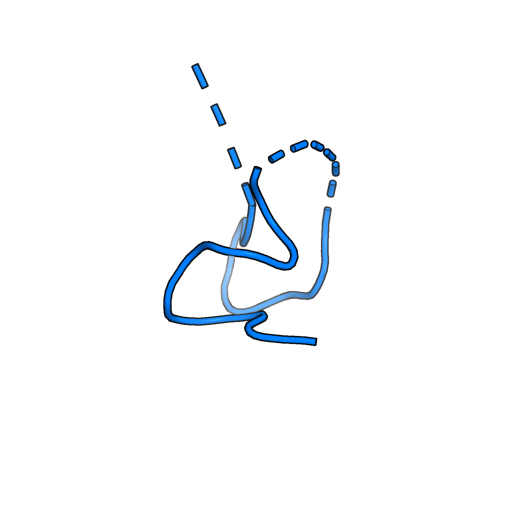416 -1.698 1.00 0.00 15 GLY A N 5
ATOM 1607 C CA . GLY A 1 15 ? -4.470 4.053 -2.900 1.00 0.00 15 GLY A CA 5
ATOM 1608 C C . GLY A 1 15 ? -2.991 3.622 -2.816 1.00 0.00 15 GLY A C 5
ATOM 1609 O O . GLY A 1 15 ? -2.338 3.529 -3.857 1.00 0.00 15 GLY A O 5
ATOM 1613 N N . CYS A 1 16 ? -2.492 3.327 -1.610 1.00 0.00 16 CYS A N 5
ATOM 1614 C CA . CYS A 1 16 ? -1.140 2.760 -1.387 1.00 0.00 16 CYS A CA 5
ATOM 1615 C C . CYS A 1 16 ? -1.050 1.211 -1.506 1.00 0.00 16 CYS A C 5
ATOM 1616 O O . CYS A 1 16 ? -0.194 0.671 -2.207 1.00 0.00 16 CYS A O 5
ATOM 1623 N N . TYR A 1 17 ? -1.945 0.515 -0.805 1.00 0.00 17 TYR A N 5
ATOM 1624 C CA . TYR A 1 17 ? -2.338 -0.896 -1.117 1.00 0.00 17 TYR A CA 5
ATOM 1625 C C . TYR A 1 17 ? -2.917 -1.196 -2.551 1.00 0.00 17 TYR A C 5
ATOM 1626 O O . TYR A 1 17 ? -2.921 -2.364 -2.948 1.00 0.00 17 TYR A O 5
ATOM 1644 N N . ASN A 1 18 ? -3.323 -0.183 -3.346 1.00 0.00 18 ASN A N 5
ATOM 1645 C CA . ASN A 1 18 ? -3.371 -0.288 -4.841 1.00 0.00 18 ASN A CA 5
ATOM 1646 C C . ASN A 1 18 ? -2.027 0.031 -5.595 1.00 0.00 18 ASN A C 5
ATOM 1647 O O . ASN A 1 18 ? -1.845 -0.439 -6.722 1.00 0.00 18 ASN A O 5
ATOM 1658 N N . ALA A 1 19 ? -1.107 0.811 -4.997 1.00 0.00 19 ALA A N 5
ATOM 1659 C CA . ALA A 1 19 ? 0.217 1.154 -5.576 1.00 0.00 19 ALA A CA 5
ATOM 1660 C C . ALA A 1 19 ? 1.280 0.062 -5.331 1.00 0.00 19 ALA A C 5
ATOM 1661 O O . ALA A 1 19 ? 1.218 -0.715 -4.374 1.00 0.00 19 ALA A O 5
ATOM 1668 N N . LEU A 1 20 ? 2.238 -0.002 -6.270 1.00 0.00 20 LEU A N 5
ATOM 1669 C CA . LEU A 1 20 ? 2.947 -1.260 -6.598 1.00 0.00 20 LEU A CA 5
ATOM 1670 C C . LEU A 1 20 ? 3.911 -1.802 -5.497 1.00 0.00 20 LEU A C 5
ATOM 1671 O O . LEU A 1 20 ? 3.877 -2.997 -5.188 1.00 0.00 20 LEU A O 5
ATOM 1687 N N . CYS A 1 21 ? 4.750 -0.930 -4.913 1.00 0.00 21 CYS A N 5
ATOM 1688 C CA . CYS A 1 21 ? 5.708 -1.277 -3.847 1.00 0.00 21 CYS A CA 5
ATOM 1689 C C . CYS A 1 21 ? 5.149 -1.784 -2.479 1.00 0.00 21 CYS A C 5
ATOM 1690 O O . CYS A 1 21 ? 5.721 -2.729 -1.926 1.00 0.00 21 CYS A O 5
ATOM 1697 N N . CYS A 1 22 ? 4.083 -1.157 -1.940 1.00 0.00 22 CYS A N 5
ATOM 1698 C CA . CYS A 1 22 ? 3.372 -1.673 -0.736 1.00 0.00 22 CYS A CA 5
ATOM 1699 C C . CYS A 1 22 ? 1.943 -2.153 -1.109 1.00 0.00 22 CYS A C 5
ATOM 1700 O O . CYS A 1 22 ? 0.965 -1.844 -0.419 1.00 0.00 22 CYS A O 5
ATOM 1707 N N . ARG A 1 23 ? 1.847 -2.955 -2.190 1.00 0.00 23 ARG A N 5
ATOM 1708 C CA . ARG A 1 23 ? 0.540 -3.431 -2.714 1.00 0.00 23 ARG A CA 5
ATOM 1709 C C . ARG A 1 23 ? -0.144 -4.495 -1.802 1.00 0.00 23 ARG A C 5
ATOM 1710 O O . ARG A 1 23 ? -1.294 -4.305 -1.398 1.00 0.00 23 ARG A O 5
ATOM 1731 N N . LYS A 1 24 ? 0.577 -5.589 -1.488 1.00 0.00 24 LYS A N 5
ATOM 1732 C CA . LYS A 1 24 ? 0.074 -6.673 -0.603 1.00 0.00 24 LYS A CA 5
ATOM 1733 C C . LYS A 1 24 ? 0.646 -6.473 0.839 1.00 0.00 24 LYS A C 5
ATOM 1734 O O . LYS A 1 24 ? 1.569 -7.167 1.270 1.00 0.00 24 LYS A O 5
ATOM 1756 N N . GLY A 1 1 ? -0.832 13.208 -4.958 1.00 0.00 1 GLY A N 6
ATOM 1757 C CA . GLY A 1 1 ? -1.068 12.825 -3.552 1.00 0.00 1 GLY A CA 6
ATOM 1758 C C . GLY A 1 1 ? 0.142 12.259 -2.779 1.00 0.00 1 GLY A C 6
ATOM 1759 O O . GLY A 1 1 ? 1.211 12.052 -3.364 1.00 0.00 1 GLY A O 6
ATOM 1795 N N . CYS A 1 4 ? 2.923 6.440 -0.751 1.00 0.00 4 CYS A N 6
ATOM 1796 C CA . CYS A 1 4 ? 2.721 5.073 -0.268 1.00 0.00 4 CYS A CA 6
ATOM 1797 C C . CYS A 1 4 ? 3.926 4.307 0.310 1.00 0.00 4 CYS A C 6
ATOM 1798 O O . CYS A 1 4 ? 3.788 3.543 1.266 1.00 0.00 4 CYS A O 6
ATOM 1805 N N . CYS A 1 5 ? 5.071 4.480 -0.342 1.00 0.00 5 CYS A N 6
ATOM 1806 C CA . CYS A 1 5 ? 6.361 4.002 0.107 1.00 0.00 5 CYS A CA 6
ATOM 1807 C C . CYS A 1 5 ? 7.278 5.246 0.022 1.00 0.00 5 CYS A C 6
ATOM 1808 O O . CYS A 1 5 ? 7.471 5.883 -1.023 1.00 0.00 5 CYS A O 6
ATOM 1815 N N . LEU A 1 6 ? 7.851 5.528 1.171 1.00 0.00 6 LEU A N 6
ATOM 1816 C CA . LEU A 1 6 ? 8.935 6.502 1.343 1.00 0.00 6 LEU A CA 6
ATOM 1817 C C . LEU A 1 6 ? 10.193 5.717 1.711 1.00 0.00 6 LEU A C 6
ATOM 1818 O O . LEU A 1 6 ? 10.283 5.097 2.774 1.00 0.00 6 LEU A O 6
ATOM 1834 N N . TYR A 1 7 ? 11.162 5.750 0.799 1.00 0.00 7 TYR A N 6
ATOM 1835 C CA . TYR A 1 7 ? 12.428 5.021 0.930 1.00 0.00 7 TYR A CA 6
ATOM 1836 C C . TYR A 1 7 ? 12.322 3.454 0.957 1.00 0.00 7 TYR A C 6
ATOM 1837 O O . TYR A 1 7 ? 12.832 2.776 1.857 1.00 0.00 7 TYR A O 6
ATOM 1855 N N . GLY A 1 8 ? 11.630 2.902 -0.042 1.00 0.00 8 GLY A N 6
ATOM 1856 C CA . GLY A 1 8 ? 11.276 1.466 -0.083 1.00 0.00 8 GLY A CA 6
ATOM 1857 C C . GLY A 1 8 ? 10.171 0.904 0.814 1.00 0.00 8 GLY A C 6
ATOM 1858 O O . GLY A 1 8 ? 9.775 -0.249 0.623 1.00 0.00 8 GLY A O 6
ATOM 1862 N N . SER A 1 9 ? 9.734 1.669 1.820 1.00 0.00 9 SER A N 6
ATOM 1863 C CA . SER A 1 9 ? 8.971 1.147 2.954 1.00 0.00 9 SER A CA 6
ATOM 1864 C C . SER A 1 9 ? 7.449 0.907 2.658 1.00 0.00 9 SER A C 6
ATOM 1865 O O . SER A 1 9 ? 7.034 0.835 1.496 1.00 0.00 9 SER A O 6
ATOM 1873 N N . CYS A 1 10 ? 6.616 0.762 3.706 1.00 0.00 10 CYS A N 6
ATOM 1874 C CA . CYS A 1 10 ? 5.139 0.894 3.588 1.00 0.00 10 CYS A CA 6
ATOM 1875 C C . CYS A 1 10 ? 4.637 1.978 4.583 1.00 0.00 10 CYS A C 6
ATOM 1876 O O . CYS A 1 10 ? 5.122 2.129 5.711 1.00 0.00 10 CYS A O 6
ATOM 1883 N N . ARG A 1 11 ? 3.638 2.728 4.111 1.00 0.00 11 ARG A N 6
ATOM 1884 C CA . ARG A 1 11 ? 3.159 3.976 4.736 1.00 0.00 11 ARG A CA 6
ATOM 1885 C C . ARG A 1 11 ? 1.636 4.072 4.390 1.00 0.00 11 ARG A C 6
ATOM 1886 O O . ARG A 1 11 ? 1.321 4.335 3.222 1.00 0.00 11 ARG A O 6
ATOM 1922 N N . PHE A 1 13 ? -2.103 4.678 3.304 1.00 0.00 13 PHE A N 6
ATOM 1923 C CA . PHE A 1 13 ? -2.886 5.748 2.638 1.00 0.00 13 PHE A CA 6
ATOM 1924 C C . PHE A 1 13 ? -3.956 5.146 1.706 1.00 0.00 13 PHE A C 6
ATOM 1925 O O . PHE A 1 13 ? -3.849 3.990 1.273 1.00 0.00 13 PHE A O 6
ATOM 1957 N N . GLY A 1 15 ? -5.265 4.484 -1.781 1.00 0.00 15 GLY A N 6
ATOM 1958 C CA . GLY A 1 15 ? -4.478 4.096 -2.952 1.00 0.00 15 GLY A CA 6
ATOM 1959 C C . GLY A 1 15 ? -3.019 3.615 -2.813 1.00 0.00 15 GLY A C 6
ATOM 1960 O O . GLY A 1 15 ? -2.376 3.375 -3.837 1.00 0.00 15 GLY A O 6
ATOM 1964 N N . CYS A 1 16 ? -2.524 3.447 -1.582 1.00 0.00 16 CYS A N 6
ATOM 1965 C CA . CYS A 1 16 ? -1.179 2.888 -1.296 1.00 0.00 16 CYS A CA 6
ATOM 1966 C C 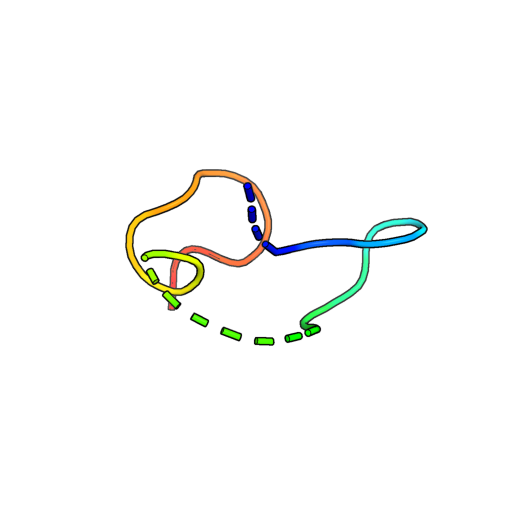. CYS A 1 16 ? -1.087 1.339 -1.294 1.00 0.00 16 CYS A C 6
ATOM 1967 O O . CYS A 1 16 ? -0.206 0.754 -1.926 1.00 0.00 16 CYS A O 6
ATOM 1974 N N . TYR A 1 17 ? -1.997 0.691 -0.563 1.00 0.00 17 TYR A N 6
ATOM 1975 C CA . TYR A 1 17 ? -2.306 -0.763 -0.733 1.00 0.00 17 TYR A CA 6
ATOM 1976 C C . TYR A 1 17 ? -2.731 -1.228 -2.176 1.00 0.00 17 TYR A C 6
ATOM 1977 O O . TYR A 1 17 ? -2.465 -2.382 -2.525 1.00 0.00 17 TYR A O 6
ATOM 1995 N N . ASN A 1 18 ? -3.289 -0.340 -3.029 1.00 0.00 18 ASN A N 6
ATOM 1996 C CA . ASN A 1 18 ? -3.295 -0.530 -4.515 1.00 0.00 18 ASN A CA 6
ATOM 1997 C C . ASN A 1 18 ? -1.943 -0.252 -5.271 1.00 0.00 18 ASN A C 6
ATOM 1998 O O . ASN A 1 18 ? -1.745 -0.802 -6.359 1.00 0.00 18 ASN A O 6
ATOM 2009 N N . ALA A 1 19 ? -1.042 0.592 -4.733 1.00 0.00 19 ALA A N 6
ATOM 2010 C CA . ALA A 1 19 ? 0.224 1.004 -5.393 1.00 0.00 19 ALA A CA 6
ATOM 2011 C C . ALA A 1 19 ? 1.341 -0.053 -5.314 1.00 0.00 19 ALA A C 6
ATOM 2012 O O . ALA A 1 19 ? 1.367 -0.928 -4.441 1.00 0.00 19 ALA A O 6
ATOM 2019 N N . LEU A 1 20 ? 2.236 0.025 -6.315 1.00 0.00 20 LEU A N 6
ATOM 2020 C CA . LEU A 1 20 ? 3.035 -1.138 -6.742 1.00 0.00 20 LEU A CA 6
ATOM 2021 C C . LEU A 1 20 ? 4.160 -1.596 -5.764 1.00 0.00 20 LEU A C 6
ATOM 2022 O O . LEU A 1 20 ? 4.374 -2.801 -5.629 1.00 0.00 20 LEU A O 6
ATOM 2038 N N . CYS A 1 21 ? 4.873 -0.676 -5.085 1.00 0.00 21 CYS A N 6
ATOM 2039 C CA . CYS A 1 21 ? 5.835 -1.028 -4.028 1.00 0.00 21 CYS A CA 6
ATOM 2040 C C . CYS A 1 21 ? 5.234 -1.702 -2.759 1.00 0.00 21 CYS A C 6
ATOM 2041 O O . CYS A 1 21 ? 5.750 -2.747 -2.351 1.00 0.00 21 CYS A O 6
ATOM 2048 N N . CYS A 1 22 ? 4.168 -1.125 -2.155 1.00 0.00 22 CYS A N 6
ATOM 2049 C CA . CYS A 1 22 ? 3.430 -1.779 -1.050 1.00 0.00 22 CYS A CA 6
ATOM 2050 C C . CYS A 1 22 ? 2.169 -2.436 -1.655 1.00 0.00 22 CYS A C 6
ATOM 2051 O O . CYS A 1 22 ? 1.048 -1.935 -1.521 1.00 0.00 22 CYS A O 6
ATOM 2058 N N . ARG A 1 23 ? 2.409 -3.566 -2.355 1.00 0.00 23 ARG A N 6
ATOM 2059 C CA . ARG A 1 23 ? 1.379 -4.282 -3.140 1.00 0.00 23 ARG A CA 6
ATOM 2060 C C . ARG A 1 23 ? 0.513 -5.245 -2.274 1.00 0.00 23 ARG A C 6
ATOM 2061 O O . ARG A 1 23 ? 0.529 -6.473 -2.411 1.00 0.00 23 ARG A O 6
ATOM 2082 N N . LYS A 1 24 ? -0.275 -4.618 -1.393 1.00 0.00 24 LYS A N 6
ATOM 2083 C CA . LYS A 1 24 ? -1.186 -5.315 -0.449 1.00 0.00 24 LYS A CA 6
ATOM 2084 C C . LYS A 1 24 ? -2.632 -5.373 -1.043 1.00 0.00 24 LYS A C 6
ATOM 2085 O O . LYS A 1 24 ? -3.575 -4.752 -0.548 1.00 0.00 24 LYS A O 6
ATOM 2107 N N . GLY A 1 1 ? -0.441 13.233 -5.079 1.00 0.00 1 GLY A N 7
ATOM 2108 C CA . GLY A 1 1 ? -0.624 12.858 -3.663 1.00 0.00 1 GLY A CA 7
ATOM 2109 C C . GLY A 1 1 ? 0.641 12.618 -2.835 1.00 0.00 1 GLY A C 7
ATOM 2110 O O . GLY A 1 1 ? 1.759 12.700 -3.359 1.00 0.00 1 GLY A O 7
ATOM 2146 N N . CYS A 1 4 ? 2.874 6.402 -1.023 1.00 0.00 4 CYS A N 7
ATOM 2147 C CA . CYS A 1 4 ? 2.635 5.037 -0.537 1.00 0.00 4 CYS A CA 7
ATOM 2148 C C . CYS A 1 4 ? 3.793 4.238 0.088 1.00 0.00 4 CYS A C 7
ATOM 2149 O O . CYS A 1 4 ? 3.607 3.509 1.064 1.00 0.00 4 CYS A O 7
ATOM 2156 N N . CYS A 1 5 ? 4.956 4.353 -0.542 1.00 0.00 5 CYS A N 7
ATOM 2157 C CA . CYS A 1 5 ? 6.225 3.943 0.015 1.00 0.00 5 CYS A CA 7
ATOM 2158 C C . CYS A 1 5 ? 7.102 5.212 -0.084 1.00 0.00 5 CYS A C 7
ATOM 2159 O O . CYS A 1 5 ? 7.398 5.761 -1.155 1.00 0.00 5 CYS A O 7
ATOM 2166 N N . LEU A 1 6 ? 7.505 5.626 1.093 1.00 0.00 6 LEU A N 7
ATOM 2167 C CA . LEU A 1 6 ? 8.517 6.666 1.305 1.00 0.00 6 LEU A CA 7
ATOM 2168 C C . LEU A 1 6 ? 9.696 5.932 1.960 1.00 0.00 6 LEU A C 7
ATOM 2169 O O . LEU A 1 6 ? 9.581 5.333 3.031 1.00 0.00 6 LEU A O 7
ATOM 2185 N N . TYR A 1 7 ? 10.830 6.000 1.270 1.00 0.00 7 TYR A N 7
ATOM 2186 C CA . TYR A 1 7 ? 12.062 5.270 1.612 1.00 0.00 7 TYR A CA 7
ATOM 2187 C C . TYR A 1 7 ? 12.051 3.717 1.399 1.00 0.00 7 TYR A C 7
ATOM 2188 O O . TYR A 1 7 ? 12.532 2.938 2.232 1.00 0.00 7 TYR A O 7
ATOM 2206 N N . GLY A 1 8 ? 11.489 3.280 0.269 1.00 0.00 8 GLY A N 7
ATOM 2207 C CA . GLY A 1 8 ? 11.198 1.848 0.016 1.00 0.00 8 GLY A CA 7
ATOM 2208 C C . GLY A 1 8 ? 10.126 1.109 0.830 1.00 0.00 8 GLY A C 7
ATOM 2209 O O . GLY A 1 8 ? 9.901 -0.080 0.584 1.00 0.00 8 GLY A O 7
ATOM 2213 N N . SER A 1 9 ? 9.532 1.769 1.830 1.00 0.00 9 SER A N 7
ATOM 2214 C CA . SER A 1 9 ? 8.806 1.112 2.917 1.00 0.00 9 SER A CA 7
ATOM 2215 C C . SER A 1 9 ? 7.349 0.662 2.560 1.00 0.00 9 SER A C 7
ATOM 2216 O O . SER A 1 9 ? 6.937 0.683 1.397 1.00 0.00 9 SER A O 7
ATOM 2224 N N . CYS A 1 10 ? 6.552 0.272 3.572 1.00 0.00 10 CYS A N 7
ATOM 2225 C CA . CYS A 1 10 ? 5.079 0.471 3.528 1.00 0.00 10 CYS A CA 7
ATOM 2226 C C . CYS A 1 10 ? 4.719 1.624 4.507 1.00 0.00 10 CYS A C 7
ATOM 2227 O O . CYS A 1 10 ? 5.218 1.722 5.635 1.00 0.00 10 CYS A O 7
ATOM 2234 N N . ARG A 1 11 ? 3.847 2.506 4.019 1.00 0.00 11 ARG A N 7
ATOM 2235 C CA . ARG A 1 11 ? 3.605 3.844 4.599 1.00 0.00 11 ARG A CA 7
ATOM 2236 C C . ARG A 1 11 ? 2.098 4.134 4.303 1.00 0.00 11 ARG A C 7
ATOM 2237 O O . ARG A 1 11 ? 1.778 4.457 3.153 1.00 0.00 11 ARG A O 7
ATOM 2273 N N . PHE A 1 13 ? -1.677 4.846 3.273 1.00 0.00 13 PHE A N 7
ATOM 2274 C CA . PHE A 1 13 ? -2.418 5.941 2.599 1.00 0.00 13 PHE A CA 7
ATOM 2275 C C . PHE A 1 13 ? -3.574 5.386 1.743 1.00 0.00 13 PHE A C 7
ATOM 2276 O O . PHE A 1 13 ? -3.580 4.206 1.367 1.00 0.00 13 PHE A O 7
ATOM 2308 N N . GLY A 1 15 ? -5.219 4.614 -1.588 1.00 0.00 15 GLY A N 7
ATOM 2309 C CA . GLY A 1 15 ? -4.577 4.083 -2.793 1.00 0.00 15 GLY A CA 7
ATOM 2310 C C . GLY A 1 15 ? -3.131 3.544 -2.757 1.00 0.00 15 GLY A C 7
ATOM 2311 O O . GLY A 1 15 ? -2.562 3.284 -3.819 1.00 0.00 15 GLY A O 7
ATOM 2315 N N . CYS A 1 16 ? -2.567 3.353 -1.559 1.00 0.00 16 CYS A N 7
ATOM 2316 C CA . CYS A 1 16 ? -1.212 2.781 -1.363 1.00 0.00 16 CYS A CA 7
ATOM 2317 C C . CYS A 1 16 ? -1.126 1.231 -1.385 1.00 0.00 16 CYS A C 7
ATOM 2318 O O . CYS A 1 16 ? -0.271 0.648 -2.055 1.00 0.00 16 CYS A O 7
ATOM 2325 N N . TYR A 1 17 ? -2.013 0.583 -0.629 1.00 0.00 17 TYR A N 7
ATOM 2326 C CA . TYR A 1 17 ? -2.373 -0.859 -0.809 1.00 0.00 17 TYR A CA 7
ATOM 2327 C C . TYR A 1 17 ? -2.792 -1.310 -2.258 1.00 0.00 17 TYR A C 7
ATOM 2328 O O . TYR A 1 17 ? -2.520 -2.458 -2.620 1.00 0.00 17 TYR A O 7
ATOM 2346 N N . ASN A 1 18 ? -3.359 -0.416 -3.099 1.00 0.00 18 ASN A N 7
ATOM 2347 C CA . ASN A 1 18 ? -3.391 -0.602 -4.586 1.00 0.00 18 ASN A CA 7
ATOM 2348 C C . ASN A 1 18 ? -2.046 -0.338 -5.361 1.00 0.00 18 ASN A C 7
ATOM 2349 O O . ASN A 1 18 ? -1.859 -0.903 -6.443 1.00 0.00 18 ASN A O 7
ATOM 2360 N N . ALA A 1 19 ? -1.140 0.512 -4.842 1.00 0.00 19 ALA A N 7
ATOM 2361 C CA . ALA A 1 19 ? 0.127 0.908 -5.510 1.00 0.00 19 ALA A CA 7
ATOM 2362 C C . ALA A 1 19 ? 1.268 -0.119 -5.345 1.00 0.00 19 ALA A C 7
ATOM 2363 O O . ALA A 1 19 ? 1.258 -0.984 -4.462 1.00 0.00 19 ALA A O 7
ATOM 2370 N N . LEU A 1 20 ? 2.222 -0.044 -6.292 1.00 0.00 20 LEU A N 7
ATOM 2371 C CA . LEU A 1 20 ? 3.010 -1.225 -6.696 1.00 0.00 20 LEU A CA 7
ATOM 2372 C C . LEU A 1 20 ? 4.114 -1.688 -5.701 1.00 0.00 20 LEU A C 7
ATOM 2373 O O . LEU A 1 20 ? 4.252 -2.895 -5.500 1.00 0.00 20 LEU A O 7
ATOM 2389 N N . CYS A 1 21 ? 4.894 -0.781 -5.078 1.00 0.00 21 CYS A N 7
ATOM 2390 C CA . CYS A 1 21 ? 5.852 -1.142 -4.017 1.00 0.00 21 CYS A CA 7
ATOM 2391 C C . CYS A 1 21 ? 5.245 -1.817 -2.751 1.00 0.00 21 CYS A C 7
ATOM 2392 O O . CYS A 1 21 ? 5.747 -2.871 -2.350 1.00 0.00 21 CYS A O 7
ATOM 2399 N N . CYS A 1 22 ? 4.182 -1.233 -2.149 1.00 0.00 22 CYS A N 7
ATOM 2400 C CA . CYS A 1 22 ? 3.409 -1.906 -1.080 1.00 0.00 22 CYS A CA 7
ATOM 2401 C C . CYS A 1 22 ? 2.151 -2.524 -1.731 1.00 0.00 22 CYS A C 7
ATOM 2402 O O . CYS A 1 22 ? 1.037 -2.001 -1.616 1.00 0.00 22 CYS A O 7
ATOM 2409 N N . ARG A 1 23 ? 2.382 -3.652 -2.436 1.00 0.00 23 ARG A N 7
ATOM 2410 C CA . ARG A 1 23 ? 1.342 -4.375 -3.203 1.00 0.00 23 ARG A CA 7
ATOM 2411 C C . ARG A 1 23 ? 0.460 -5.311 -2.319 1.00 0.00 23 ARG A C 7
ATOM 2412 O O . ARG A 1 23 ? 0.440 -6.538 -2.463 1.00 0.00 23 ARG A O 7
ATOM 2433 N N . LYS A 1 24 ? -0.292 -4.670 -1.414 1.00 0.00 24 LYS A N 7
ATOM 2434 C CA . LYS A 1 24 ? -1.160 -5.359 -0.421 1.00 0.00 24 LYS A CA 7
ATOM 2435 C C . LYS A 1 24 ? -2.641 -5.415 -0.924 1.00 0.00 24 LYS A C 7
ATOM 2436 O O . LYS A 1 24 ? -3.550 -4.814 -0.350 1.00 0.00 24 LYS A O 7
ATOM 2458 N N . GLY A 1 1 ? -0.966 13.491 -2.676 1.00 0.00 1 GLY A N 8
ATOM 2459 C CA . GLY A 1 1 ? -0.154 13.547 -1.444 1.00 0.00 1 GLY A CA 8
ATOM 2460 C C . GLY A 1 1 ? 1.243 12.923 -1.504 1.00 0.00 1 GLY A C 8
ATOM 2461 O O . GLY A 1 1 ? 1.754 12.634 -2.593 1.00 0.00 1 GLY A O 8
ATOM 2497 N N . CYS A 1 4 ? 3.105 6.489 -0.998 1.00 0.00 4 CYS A N 8
ATOM 2498 C CA . CYS A 1 4 ? 2.768 5.154 -0.473 1.00 0.00 4 CYS A CA 8
ATOM 2499 C C . CYS A 1 4 ? 3.846 4.314 0.236 1.00 0.00 4 CYS A C 8
ATOM 2500 O O . CYS A 1 4 ? 3.615 3.747 1.304 1.00 0.00 4 CYS A O 8
ATOM 2507 N N . CYS A 1 5 ? 4.998 4.233 -0.418 1.00 0.00 5 CYS A N 8
ATOM 2508 C CA . CYS A 1 5 ? 6.220 3.711 0.154 1.00 0.00 5 CYS A CA 8
ATOM 2509 C C . CYS A 1 5 ? 7.159 4.936 0.201 1.00 0.00 5 CYS A C 8
ATOM 2510 O O . CYS A 1 5 ? 7.582 5.522 -0.804 1.00 0.00 5 CYS A O 8
ATOM 2517 N N . LEU A 1 6 ? 7.454 5.270 1.437 1.00 0.00 6 LEU A N 8
ATOM 2518 C CA . LEU A 1 6 ? 8.446 6.275 1.800 1.00 0.00 6 LEU A CA 8
ATOM 2519 C C . LEU A 1 6 ? 9.748 5.507 2.093 1.00 0.00 6 LEU A C 8
ATOM 2520 O O . LEU A 1 6 ? 9.786 4.559 2.888 1.00 0.00 6 LEU A O 8
ATOM 2536 N N . TYR A 1 7 ? 10.805 5.946 1.414 1.00 0.00 7 TYR A N 8
ATOM 2537 C CA . TYR A 1 7 ? 12.132 5.306 1.455 1.00 0.00 7 TYR A CA 8
ATOM 2538 C C . TYR A 1 7 ? 12.199 3.789 1.056 1.00 0.00 7 TYR A C 8
ATOM 2539 O O . TYR A 1 7 ? 12.841 2.960 1.711 1.00 0.00 7 TYR A O 8
ATOM 2557 N N . GLY A 1 8 ? 11.476 3.450 -0.012 1.00 0.00 8 GLY A N 8
ATOM 2558 C CA . GLY A 1 8 ? 11.161 2.049 -0.361 1.00 0.00 8 GLY A CA 8
ATOM 2559 C C . GLY A 1 8 ? 10.128 1.245 0.449 1.00 0.00 8 GLY A C 8
ATOM 2560 O O . GLY A 1 8 ? 9.725 0.179 -0.025 1.00 0.00 8 GLY A O 8
ATOM 2564 N N . SER A 1 9 ? 9.767 1.680 1.670 1.00 0.00 9 SER A N 8
ATOM 2565 C CA . SER A 1 9 ? 9.222 0.757 2.703 1.00 0.00 9 SER A CA 8
ATOM 2566 C C . SER A 1 9 ? 7.663 0.625 2.600 1.00 0.00 9 SER A C 8
ATOM 2567 O O . SER A 1 9 ? 7.181 0.221 1.536 1.00 0.00 9 SER A O 8
ATOM 2575 N N . CYS A 1 10 ? 6.868 0.921 3.651 1.00 0.00 10 CYS A N 8
ATOM 2576 C CA . CYS A 1 10 ? 5.383 0.992 3.549 1.00 0.00 10 CYS A CA 8
ATOM 2577 C C . CYS A 1 10 ? 4.812 2.003 4.583 1.00 0.00 10 CYS A C 8
ATOM 2578 O O . CYS A 1 10 ? 5.308 2.176 5.702 1.00 0.00 10 CYS A O 8
ATOM 2585 N N . ARG A 1 11 ? 3.733 2.663 4.149 1.00 0.00 11 ARG A N 8
ATOM 2586 C CA . ARG A 1 11 ? 3.138 3.845 4.799 1.00 0.00 11 ARG A CA 8
ATOM 2587 C C . ARG A 1 11 ? 1.658 3.920 4.293 1.00 0.00 11 ARG A C 8
ATOM 2588 O O . ARG A 1 11 ? 1.469 4.258 3.118 1.00 0.00 11 ARG A O 8
ATOM 2624 N N . PHE A 1 13 ? -1.436 5.186 2.999 1.00 0.00 13 PHE A N 8
ATOM 2625 C CA . PHE A 1 13 ? -2.334 6.185 2.368 1.00 0.00 13 PHE A CA 8
ATOM 2626 C C . PHE A 1 13 ? -3.531 5.508 1.669 1.00 0.00 13 PHE A C 8
ATOM 2627 O O . PHE A 1 13 ? -3.505 4.303 1.385 1.00 0.00 13 PHE A O 8
ATOM 2659 N N . GLY A 1 15 ? -5.259 4.488 -1.524 1.00 0.00 15 GLY A N 8
ATOM 2660 C CA . GLY A 1 15 ? -4.612 3.957 -2.727 1.00 0.00 15 GLY A CA 8
ATOM 2661 C C . GLY A 1 15 ? -3.132 3.513 -2.710 1.00 0.00 15 GLY A C 8
ATOM 2662 O O . GLY A 1 15 ? -2.584 3.217 -3.774 1.00 0.00 15 GLY A O 8
ATOM 2666 N N . CYS A 1 16 ? -2.519 3.429 -1.525 1.00 0.00 16 CYS A N 8
ATOM 2667 C CA . CYS A 1 16 ? -1.160 2.861 -1.329 1.00 0.00 16 CYS A CA 8
ATOM 2668 C C . CYS A 1 16 ? -1.074 1.310 -1.325 1.00 0.00 16 CYS A C 8
ATOM 2669 O O . CYS A 1 16 ? -0.215 0.718 -1.981 1.00 0.00 16 CYS A O 8
ATOM 2676 N N . TYR A 1 17 ? -1.969 0.676 -0.567 1.00 0.00 17 TYR A N 8
ATOM 2677 C CA . TYR A 1 17 ? -2.327 -0.768 -0.724 1.00 0.00 17 TYR A CA 8
ATOM 2678 C C . TYR A 1 17 ? -2.700 -1.259 -2.172 1.00 0.00 17 TYR A C 8
ATOM 2679 O O . TYR A 1 17 ? -2.381 -2.403 -2.507 1.00 0.00 17 TYR A O 8
ATOM 2697 N N . ASN A 1 18 ? -3.289 -0.404 -3.037 1.00 0.00 18 ASN A N 8
ATOM 2698 C CA . ASN A 1 18 ? -3.309 -0.630 -4.518 1.00 0.00 18 ASN A CA 8
ATOM 2699 C C . ASN A 1 18 ? -1.970 -0.342 -5.292 1.00 0.00 18 ASN A C 8
ATOM 2700 O O . ASN A 1 18 ? -1.764 -0.921 -6.363 1.00 0.00 18 ASN A O 8
ATOM 2711 N N . ALA A 1 19 ? -1.090 0.539 -4.781 1.00 0.00 19 ALA A N 8
ATOM 2712 C CA . ALA A 1 19 ? 0.172 0.947 -5.447 1.00 0.00 19 ALA A CA 8
ATOM 2713 C C . ALA A 1 19 ? 1.299 -0.099 -5.329 1.00 0.00 19 ALA A C 8
ATOM 2714 O O . ALA A 1 19 ? 1.327 -0.944 -4.426 1.00 0.00 19 ALA A O 8
ATOM 2721 N N . LEU A 1 20 ? 2.193 -0.057 -6.332 1.00 0.00 20 LEU A N 8
ATOM 2722 C CA . LEU A 1 20 ? 2.953 -1.251 -6.749 1.00 0.00 20 LEU A CA 8
ATOM 2723 C C . LEU A 1 20 ? 4.062 -1.739 -5.768 1.00 0.00 20 LEU A C 8
ATOM 2724 O O . LEU A 1 20 ? 4.217 -2.950 -5.607 1.00 0.00 20 LEU A O 8
ATOM 2740 N N . CYS A 1 21 ? 4.822 -0.840 -5.114 1.00 0.00 21 CYS A N 8
ATOM 2741 C CA . CYS A 1 21 ? 5.776 -1.215 -4.058 1.00 0.00 21 CYS A CA 8
ATOM 2742 C C . CYS A 1 21 ? 5.161 -1.857 -2.779 1.00 0.00 21 CYS A C 8
ATOM 2743 O O . CYS A 1 21 ? 5.648 -2.911 -2.360 1.00 0.00 21 CYS A O 8
ATOM 2750 N N . CYS A 1 22 ? 4.117 -1.241 -2.176 1.00 0.00 22 CYS A N 8
ATOM 2751 C CA . CYS A 1 22 ? 3.379 -1.849 -1.044 1.00 0.00 22 CYS A CA 8
ATOM 2752 C C . CYS A 1 22 ? 2.080 -2.463 -1.611 1.00 0.00 22 CYS A C 8
ATOM 2753 O O . CYS A 1 22 ? 0.983 -1.919 -1.450 1.00 0.00 22 CYS A O 8
ATOM 2760 N N . ARG A 1 23 ? 2.253 -3.604 -2.312 1.00 0.00 23 ARG A N 8
ATOM 2761 C CA . ARG A 1 23 ? 1.166 -4.276 -3.060 1.00 0.00 23 ARG A CA 8
ATOM 2762 C C . ARG A 1 23 ? 0.276 -5.203 -2.173 1.00 0.00 23 ARG A C 8
ATOM 2763 O O . ARG A 1 23 ? 0.177 -6.418 -2.369 1.00 0.00 23 ARG A O 8
ATOM 2784 N N . LYS A 1 24 ? -0.402 -4.565 -1.206 1.00 0.00 24 LYS A N 8
ATOM 2785 C CA . LYS A 1 24 ? -1.273 -5.252 -0.214 1.00 0.00 24 LYS A CA 8
ATOM 2786 C C . LYS A 1 24 ? -2.761 -5.305 -0.702 1.00 0.00 24 LYS A C 8
ATOM 2787 O O . LYS A 1 24 ? -3.670 -4.735 -0.095 1.00 0.00 24 LYS A O 8
ATOM 2809 N N . GLY A 1 1 ? -1.713 13.263 -2.698 1.00 0.00 1 GLY A N 9
ATOM 2810 C CA . GLY A 1 1 ? -0.940 13.263 -1.441 1.00 0.00 1 GLY A CA 9
ATOM 2811 C C . GLY A 1 1 ? 0.415 12.528 -1.463 1.00 0.00 1 GLY A C 9
ATOM 2812 O O . GLY A 1 1 ? 0.878 12.118 -2.534 1.00 0.00 1 GLY A O 9
ATOM 2848 N N . CYS A 1 4 ? 2.970 6.474 -1.029 1.00 0.00 4 CYS A N 9
ATOM 2849 C CA . CYS A 1 4 ? 2.690 5.116 -0.538 1.00 0.00 4 CYS A CA 9
ATOM 2850 C C . CYS A 1 4 ? 3.819 4.313 0.131 1.00 0.00 4 CYS A C 9
ATOM 2851 O O . CYS A 1 4 ? 3.648 3.742 1.209 1.00 0.00 4 CYS A O 9
ATOM 2858 N N . CYS A 1 5 ? 4.947 4.275 -0.571 1.00 0.00 5 CYS A N 9
ATOM 2859 C CA . CYS A 1 5 ? 6.195 3.746 -0.071 1.00 0.00 5 CYS A CA 9
ATOM 2860 C C . CYS A 1 5 ? 7.120 4.981 0.015 1.00 0.00 5 CYS A C 9
ATOM 2861 O O . CYS A 1 5 ? 7.543 5.612 -0.961 1.00 0.00 5 CYS A O 9
ATOM 2868 N N . LEU A 1 6 ? 7.363 5.283 1.265 1.00 0.00 6 LEU A N 9
ATOM 2869 C CA . LEU A 1 6 ? 8.254 6.351 1.714 1.00 0.00 6 LEU A CA 9
ATOM 2870 C C . LEU A 1 6 ? 9.538 5.646 2.176 1.00 0.00 6 LEU A C 9
ATOM 2871 O O . LEU A 1 6 ? 9.538 4.786 3.067 1.00 0.00 6 LEU A O 9
ATOM 2887 N N . TYR A 1 7 ? 10.614 5.997 1.474 1.00 0.00 7 TYR A N 9
ATOM 2888 C CA . TYR A 1 7 ? 11.923 5.334 1.565 1.00 0.00 7 TYR A CA 9
ATOM 2889 C C . TYR A 1 7 ? 11.956 3.812 1.198 1.00 0.00 7 TYR A C 9
ATOM 2890 O O . TYR A 1 7 ? 12.501 2.974 1.927 1.00 0.00 7 TYR A O 9
ATOM 2908 N N . GLY A 1 8 ? 11.331 3.471 0.068 1.00 0.00 8 GLY A N 9
ATOM 2909 C CA . GLY A 1 8 ? 11.047 2.067 -0.301 1.00 0.00 8 GLY A CA 9
ATOM 2910 C C . GLY A 1 8 ? 9.945 1.277 0.435 1.00 0.00 8 GLY A C 9
ATOM 2911 O O . GLY A 1 8 ? 9.548 0.220 -0.062 1.00 0.00 8 GLY A O 9
ATOM 2915 N N . SER A 1 9 ? 9.525 1.718 1.634 1.00 0.00 9 SER A N 9
ATOM 2916 C CA . SER A 1 9 ? 8.955 0.796 2.657 1.00 0.00 9 SER A CA 9
ATOM 2917 C C . SER A 1 9 ? 7.391 0.682 2.564 1.00 0.00 9 SER A C 9
ATOM 2918 O O . SER A 1 9 ? 6.847 0.641 1.456 1.00 0.00 9 SER A O 9
ATOM 2926 N N . CYS A 1 10 ? 6.670 0.568 3.698 1.00 0.00 10 CYS A N 9
ATOM 2927 C CA . CYS A 1 10 ? 5.183 0.563 3.744 1.00 0.00 10 CYS A CA 9
ATOM 2928 C C . CYS A 1 10 ? 4.732 1.696 4.700 1.00 0.00 10 CYS A C 9
ATOM 2929 O O . CYS A 1 10 ? 5.106 1.737 5.878 1.00 0.00 10 CYS A O 9
ATOM 2936 N N . ARG A 1 11 ? 3.924 2.616 4.154 1.00 0.00 11 ARG A N 9
ATOM 2937 C CA . ARG A 1 11 ? 3.520 3.867 4.823 1.00 0.00 11 ARG A CA 9
ATOM 2938 C C . ARG A 1 11 ? 2.013 4.078 4.461 1.00 0.00 11 ARG A C 9
ATOM 2939 O O . ARG A 1 11 ? 1.720 4.279 3.275 1.00 0.00 11 ARG A O 9
ATOM 2975 N N . PHE A 1 13 ? -1.576 4.958 3.240 1.00 0.00 13 PHE A N 9
ATOM 2976 C CA . PHE A 1 13 ? -2.288 6.033 2.504 1.00 0.00 13 PHE A CA 9
ATOM 2977 C C . PHE A 1 13 ? -3.458 5.454 1.684 1.00 0.00 13 PHE A C 9
ATOM 2978 O O . PHE A 1 13 ? -3.481 4.258 1.362 1.00 0.00 13 PHE A O 9
ATOM 3010 N N . GLY A 1 15 ? -5.168 4.541 -1.580 1.00 0.00 15 GLY A N 9
ATOM 3011 C CA . GLY A 1 15 ? -4.554 3.950 -2.771 1.00 0.00 15 GLY A CA 9
ATOM 3012 C C . GLY A 1 15 ? -3.088 3.469 -2.752 1.00 0.00 15 GLY A C 9
ATOM 3013 O O . GLY A 1 15 ? -2.520 3.239 -3.821 1.00 0.00 15 GLY A O 9
ATOM 3017 N N . CYS A 1 16 ? -2.508 3.290 -1.560 1.00 0.00 16 CYS A N 9
ATOM 3018 C CA . CYS A 1 16 ? -1.139 2.746 -1.379 1.00 0.00 16 CYS A CA 9
ATOM 3019 C C . CYS A 1 16 ? -1.034 1.197 -1.428 1.00 0.00 16 CYS A C 9
ATOM 3020 O O . CYS A 1 16 ? -0.206 0.636 -2.146 1.00 0.00 16 CYS A O 9
ATOM 3027 N N . TYR A 1 17 ? -1.887 0.531 -0.649 1.00 0.00 17 TYR A N 9
ATOM 3028 C CA . TYR A 1 17 ? -2.288 -0.897 -0.856 1.00 0.00 17 TYR A CA 9
ATOM 3029 C C . TYR A 1 17 ? -2.720 -1.329 -2.307 1.00 0.00 17 TYR A C 9
ATOM 3030 O O . TYR A 1 17 ? -2.467 -2.480 -2.674 1.00 0.00 17 TYR A O 9
ATOM 3048 N N . ASN A 1 18 ? -3.287 -0.430 -3.140 1.00 0.00 18 ASN A N 9
ATOM 3049 C CA . ASN A 1 18 ? -3.334 -0.619 -4.627 1.00 0.00 18 ASN A CA 9
ATOM 3050 C C . ASN A 1 18 ? -1.999 -0.336 -5.410 1.00 0.00 18 ASN A C 9
ATOM 3051 O O . ASN A 1 18 ? -1.795 -0.919 -6.479 1.00 0.00 18 ASN A O 9
ATOM 3062 N N . ALA A 1 19 ? -1.118 0.547 -4.903 1.00 0.00 19 ALA A N 9
ATOM 3063 C CA . ALA A 1 19 ? 0.152 0.945 -5.558 1.00 0.00 19 ALA A CA 9
ATOM 3064 C C . ALA A 1 19 ? 1.285 -0.093 -5.393 1.00 0.00 19 ALA A C 9
ATOM 3065 O O . ALA A 1 19 ? 1.286 -0.936 -4.491 1.00 0.00 19 ALA A O 9
ATOM 3072 N N . LEU A 1 20 ? 2.221 -0.041 -6.354 1.00 0.00 20 LEU A N 9
ATOM 3073 C CA . LEU A 1 20 ? 2.975 -1.236 -6.785 1.00 0.00 20 LEU A CA 9
ATOM 3074 C C . LEU A 1 20 ? 4.052 -1.778 -5.794 1.00 0.00 20 LEU A C 9
ATOM 3075 O O . LEU A 1 20 ? 4.178 -2.997 -5.646 1.00 0.00 20 LEU A O 9
ATOM 3091 N N . CYS A 1 21 ? 4.818 -0.893 -5.131 1.00 0.00 21 CYS A N 9
ATOM 3092 C CA . CYS A 1 21 ? 5.785 -1.264 -4.088 1.00 0.00 21 CYS A CA 9
ATOM 3093 C C . CYS A 1 21 ? 5.184 -1.852 -2.776 1.00 0.00 21 CYS A C 9
ATOM 3094 O O . CYS A 1 21 ? 5.635 -2.926 -2.366 1.00 0.00 21 CYS A O 9
ATOM 3101 N N . CYS A 1 22 ? 4.205 -1.175 -2.126 1.00 0.00 22 CYS A N 9
ATOM 3102 C CA . CYS A 1 22 ? 3.492 -1.745 -0.954 1.00 0.00 22 CYS A CA 9
ATOM 3103 C C . CYS A 1 22 ? 2.103 -2.222 -1.428 1.00 0.00 22 CYS A C 9
ATOM 3104 O O . CYS A 1 22 ? 1.072 -1.649 -1.067 1.00 0.00 22 CYS A O 9
ATOM 3111 N N . ARG A 1 23 ? 2.105 -3.288 -2.257 1.00 0.00 23 ARG A N 9
ATOM 3112 C CA . ARG A 1 23 ? 0.873 -3.794 -2.914 1.00 0.00 23 ARG A CA 9
ATOM 3113 C C . ARG A 1 23 ? 0.147 -4.838 -2.012 1.00 0.00 23 ARG A C 9
ATOM 3114 O O . ARG A 1 23 ? 0.077 -6.036 -2.307 1.00 0.00 23 ARG A O 9
ATOM 3135 N N . LYS A 1 24 ? -0.378 -4.318 -0.894 1.00 0.00 24 LYS A N 9
ATOM 3136 C CA . LYS A 1 24 ? -0.960 -5.129 0.208 1.00 0.00 24 LYS A CA 9
ATOM 3137 C C . LYS A 1 24 ? -2.510 -5.070 0.091 1.00 0.00 24 LYS A C 9
ATOM 3138 O O . LYS A 1 24 ? -3.095 -5.237 -0.982 1.00 0.00 24 LYS A O 9
ATOM 3160 N N . GLY A 1 1 ? -0.453 13.269 -4.969 1.00 0.00 1 GLY A N 10
ATOM 3161 C CA . GLY A 1 1 ? -0.609 12.875 -3.555 1.00 0.00 1 GLY A CA 10
ATOM 3162 C C . GLY A 1 1 ? 0.671 12.620 -2.755 1.00 0.00 1 GLY A C 10
ATOM 3163 O O . GLY A 1 1 ? 1.778 12.706 -3.300 1.00 0.00 1 GLY A O 10
ATOM 3199 N N . CYS A 1 4 ? 2.868 6.354 -0.965 1.00 0.00 4 CYS A N 10
ATOM 3200 C CA . CYS A 1 4 ? 2.657 4.991 -0.462 1.00 0.00 4 CYS A CA 10
ATOM 3201 C C . CYS A 1 4 ? 3.845 4.259 0.190 1.00 0.00 4 CYS A C 10
ATOM 3202 O O . CYS A 1 4 ? 3.722 3.703 1.283 1.00 0.00 4 CYS A O 10
ATOM 3209 N N . CYS A 1 5 ? 4.969 4.269 -0.525 1.00 0.00 5 CYS A N 10
ATOM 3210 C CA . CYS A 1 5 ? 6.257 3.856 -0.014 1.00 0.00 5 CYS A CA 10
ATOM 3211 C C . CYS A 1 5 ? 7.138 5.118 -0.154 1.00 0.00 5 CYS A C 10
ATOM 3212 O O . CYS A 1 5 ? 7.437 5.643 -1.234 1.00 0.00 5 CYS A O 10
ATOM 3219 N N . LEU A 1 6 ? 7.522 5.553 1.021 1.00 0.00 6 LEU A N 10
ATOM 3220 C CA . LEU A 1 6 ? 8.517 6.600 1.245 1.00 0.00 6 LEU A CA 10
ATOM 3221 C C . LEU A 1 6 ? 9.730 5.847 1.828 1.00 0.00 6 LEU A C 10
ATOM 3222 O O . LEU A 1 6 ? 9.639 5.053 2.775 1.00 0.00 6 LEU A O 10
ATOM 3238 N N . TYR A 1 7 ? 10.865 6.110 1.189 1.00 0.00 7 TYR A N 10
ATOM 3239 C CA . TYR A 1 7 ? 12.139 5.426 1.441 1.00 0.00 7 TYR A CA 10
ATOM 3240 C C . TYR A 1 7 ? 12.181 3.882 1.178 1.00 0.00 7 TYR A C 10
ATOM 3241 O O . TYR A 1 7 ? 12.766 3.104 1.942 1.00 0.00 7 TYR A O 10
ATOM 3259 N N . GLY A 1 8 ? 11.523 3.453 0.097 1.00 0.00 8 GLY A N 10
ATOM 3260 C CA . GLY A 1 8 ? 11.220 2.027 -0.145 1.00 0.00 8 GLY A CA 10
ATOM 3261 C C . GLY A 1 8 ? 10.150 1.304 0.693 1.00 0.00 8 GLY A C 10
ATOM 3262 O O . GLY A 1 8 ? 9.768 0.194 0.312 1.00 0.00 8 GLY A O 10
ATOM 3266 N N . SER A 1 9 ? 9.735 1.856 1.848 1.00 0.00 9 SER A N 10
ATOM 3267 C CA . SER A 1 9 ? 9.143 1.033 2.939 1.00 0.00 9 SER A CA 10
ATOM 3268 C C . SER A 1 9 ? 7.595 0.851 2.770 1.00 0.00 9 SER A C 10
ATOM 3269 O O . SER A 1 9 ? 7.091 0.883 1.645 1.00 0.00 9 SER A O 10
ATOM 3277 N N . CYS A 1 10 ? 6.839 0.612 3.858 1.00 0.00 10 CYS A N 10
ATOM 3278 C CA . CYS A 1 10 ? 5.354 0.541 3.823 1.00 0.00 10 CYS A CA 10
ATOM 3279 C C . CYS A 1 10 ? 4.776 1.595 4.803 1.00 0.00 10 CYS A C 10
ATOM 3280 O O . CYS A 1 10 ? 5.032 1.560 6.012 1.00 0.00 10 CYS A O 10
ATOM 3287 N N . ARG A 1 11 ? 4.005 2.541 4.239 1.00 0.00 11 ARG A N 10
ATOM 3288 C CA . ARG A 1 11 ? 3.515 3.746 4.940 1.00 0.00 11 ARG A CA 10
ATOM 3289 C C . ARG A 1 11 ? 2.027 3.943 4.498 1.00 0.00 11 ARG A C 10
ATOM 3290 O O . ARG A 1 11 ? 1.809 4.304 3.335 1.00 0.00 11 ARG A O 10
ATOM 3326 N N . PHE A 1 13 ? -1.717 4.728 3.221 1.00 0.00 13 PHE A N 10
ATOM 3327 C CA . PHE A 1 13 ? -2.453 5.847 2.581 1.00 0.00 13 PHE A CA 10
ATOM 3328 C C . PHE A 1 13 ? -3.608 5.318 1.707 1.00 0.00 13 PHE A C 10
ATOM 3329 O O . PHE A 1 13 ? -3.617 4.148 1.300 1.00 0.00 13 PHE A O 10
ATOM 3361 N N . GLY A 1 15 ? -5.177 4.669 -1.677 1.00 0.00 15 GLY A N 10
ATOM 3362 C CA . GLY A 1 15 ? -4.500 4.184 -2.883 1.00 0.00 15 GLY A CA 10
ATOM 3363 C C . GLY A 1 15 ? -3.060 3.631 -2.823 1.00 0.00 15 GLY A C 10
ATOM 3364 O O . GLY A 1 15 ? -2.465 3.402 -3.877 1.00 0.00 15 GLY A O 10
ATOM 3368 N N . CYS A 1 16 ? -2.533 3.390 -1.618 1.00 0.00 16 CYS A N 10
ATOM 3369 C CA . CYS A 1 16 ? -1.202 2.767 -1.401 1.00 0.00 16 CYS A CA 10
ATOM 3370 C C . CYS A 1 16 ? -1.170 1.217 -1.487 1.00 0.00 16 CYS A C 10
ATOM 3371 O O . CYS A 1 16 ? -0.323 0.634 -2.166 1.00 0.00 16 CYS A O 10
ATOM 3378 N N . TYR A 1 17 ? -2.104 0.572 -0.785 1.00 0.00 17 TYR A N 10
ATOM 3379 C CA . TYR A 1 17 ? -2.512 -0.847 -1.032 1.00 0.00 17 TYR A CA 10
ATOM 3380 C C . TYR A 1 17 ? -2.942 -1.232 -2.496 1.00 0.00 17 TYR A C 10
ATOM 3381 O O . TYR A 1 17 ? -2.750 -2.391 -2.876 1.00 0.00 17 TYR A O 10
ATOM 3399 N N . ASN A 1 18 ? -3.441 -0.289 -3.325 1.00 0.00 18 ASN A N 10
ATOM 3400 C CA . ASN A 1 18 ? -3.446 -0.442 -4.816 1.00 0.00 18 ASN A CA 10
ATOM 3401 C C . ASN A 1 18 ? -2.078 -0.178 -5.547 1.00 0.00 18 ASN A C 10
ATOM 3402 O O . ASN A 1 18 ? -1.869 -0.719 -6.637 1.00 0.00 18 ASN A O 10
ATOM 3413 N N . ALA A 1 19 ? -1.176 0.642 -4.978 1.00 0.00 19 ALA A N 10
ATOM 3414 C CA . ALA A 1 19 ? 0.131 1.006 -5.581 1.00 0.00 19 ALA A CA 10
ATOM 3415 C C . ALA A 1 19 ? 1.233 -0.055 -5.357 1.00 0.00 19 ALA A C 10
ATOM 3416 O O . ALA A 1 19 ? 1.152 -0.924 -4.484 1.00 0.00 19 ALA A O 10
ATOM 3423 N N . LEU A 1 20 ? 2.246 0.010 -6.235 1.00 0.00 20 LEU A N 10
ATOM 3424 C CA . LEU A 1 20 ? 2.995 -1.184 -6.686 1.00 0.00 20 LEU A CA 10
ATOM 3425 C C . LEU A 1 20 ? 3.968 -1.797 -5.636 1.00 0.00 20 LEU A C 10
ATOM 3426 O O . LEU A 1 20 ? 3.963 -3.016 -5.444 1.00 0.00 20 LEU A O 10
ATOM 3442 N N . CYS A 1 21 ? 4.780 -0.964 -4.957 1.00 0.00 21 CYS A N 10
ATOM 3443 C CA . CYS A 1 21 ? 5.687 -1.390 -3.878 1.00 0.00 21 CYS A CA 10
ATOM 3444 C C . CYS A 1 21 ? 5.047 -2.081 -2.644 1.00 0.00 21 CYS A C 10
ATOM 3445 O O . CYS A 1 21 ? 5.470 -3.190 -2.305 1.00 0.00 21 CYS A O 10
ATOM 3452 N N . CYS A 1 22 ? 4.071 -1.431 -1.982 1.00 0.00 22 CYS A N 10
ATOM 3453 C CA . CYS A 1 22 ? 3.345 -2.044 -0.847 1.00 0.00 22 CYS A CA 10
ATOM 3454 C C . CYS A 1 22 ? 1.903 -2.329 -1.313 1.00 0.00 22 CYS A C 10
ATOM 3455 O O . CYS A 1 22 ? 0.941 -1.681 -0.887 1.00 0.00 22 CYS A O 10
ATOM 3462 N N . ARG A 1 23 ? 1.797 -3.330 -2.210 1.00 0.00 23 ARG A N 10
ATOM 3463 C CA . ARG A 1 23 ? 0.518 -3.701 -2.863 1.00 0.00 23 ARG A CA 10
ATOM 3464 C C . ARG A 1 23 ? -0.258 -4.761 -2.023 1.00 0.00 23 ARG A C 10
ATOM 3465 O O . ARG A 1 23 ? -0.437 -5.917 -2.421 1.00 0.00 23 ARG A O 10
ATOM 3486 N N . LYS A 1 24 ? -0.711 -4.312 -0.842 1.00 0.00 24 LYS A N 10
ATOM 3487 C CA . LYS A 1 24 ? -1.369 -5.179 0.173 1.00 0.00 24 LYS A CA 10
ATOM 3488 C C . LYS A 1 24 ? -2.909 -4.997 0.054 1.00 0.00 24 LYS A C 10
ATOM 3489 O O . LYS A 1 24 ? -3.492 -5.038 -1.032 1.00 0.00 24 LYS A O 10
ATOM 3511 N N . GLY A 1 1 ? -2.709 10.728 -3.597 1.00 0.00 1 GLY A N 11
ATOM 3512 C CA . GLY A 1 1 ? -2.252 11.222 -2.284 1.00 0.00 1 GLY A CA 11
ATOM 3513 C C . GLY A 1 1 ? -0.740 11.319 -2.065 1.00 0.00 1 GLY A C 11
ATOM 3514 O O . GLY A 1 1 ? 0.043 11.215 -3.017 1.00 0.00 1 GLY A O 11
ATOM 3550 N N . CYS A 1 4 ? 2.859 6.178 -0.703 1.00 0.00 4 CYS A N 11
ATOM 3551 C CA . CYS A 1 4 ? 2.661 4.802 -0.231 1.00 0.00 4 CYS A CA 11
ATOM 3552 C C . CYS A 1 4 ? 3.853 4.022 0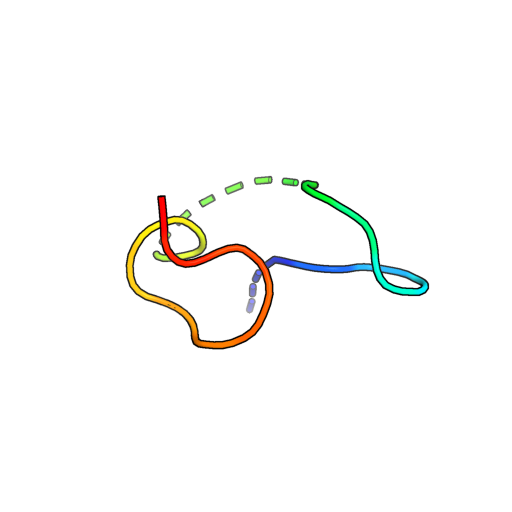.346 1.00 0.00 4 CYS A C 11
ATOM 3553 O O . CYS A 1 4 ? 3.702 3.229 1.277 1.00 0.00 4 CYS A O 11
ATOM 3560 N N . CYS A 1 5 ? 5.007 4.224 -0.283 1.00 0.00 5 CYS A N 11
ATOM 3561 C CA . CYS A 1 5 ? 6.289 3.739 0.174 1.00 0.00 5 CYS A CA 11
ATOM 3562 C C . CYS A 1 5 ? 7.188 4.998 0.123 1.00 0.00 5 CYS A C 11
ATOM 3563 O O . CYS A 1 5 ? 7.469 5.613 -0.914 1.00 0.00 5 CYS A O 11
ATOM 3570 N N . LEU A 1 6 ? 7.594 5.337 1.322 1.00 0.00 6 LEU A N 11
ATOM 3571 C CA . LEU A 1 6 ? 8.509 6.439 1.624 1.00 0.00 6 LEU A CA 11
ATOM 3572 C C . LEU A 1 6 ? 9.847 5.781 1.976 1.00 0.00 6 LEU A C 11
ATOM 3573 O O . LEU A 1 6 ? 9.967 5.017 2.943 1.00 0.00 6 LEU A O 11
ATOM 3589 N N . TYR A 1 7 ? 10.825 6.054 1.106 1.00 0.00 7 TYR A N 11
ATOM 3590 C CA . TYR A 1 7 ? 12.160 5.434 1.131 1.00 0.00 7 TYR A CA 11
ATOM 3591 C C . TYR A 1 7 ? 12.198 3.884 0.937 1.00 0.00 7 TYR A C 11
ATOM 3592 O O . TYR A 1 7 ? 12.801 3.139 1.718 1.00 0.00 7 TYR A O 11
ATOM 3610 N N . GLY A 1 8 ? 11.516 3.421 -0.116 1.00 0.00 8 GLY A N 11
ATOM 3611 C CA . GLY A 1 8 ? 11.262 1.984 -0.339 1.00 0.00 8 GLY A CA 11
ATOM 3612 C C . GLY A 1 8 ? 10.253 1.230 0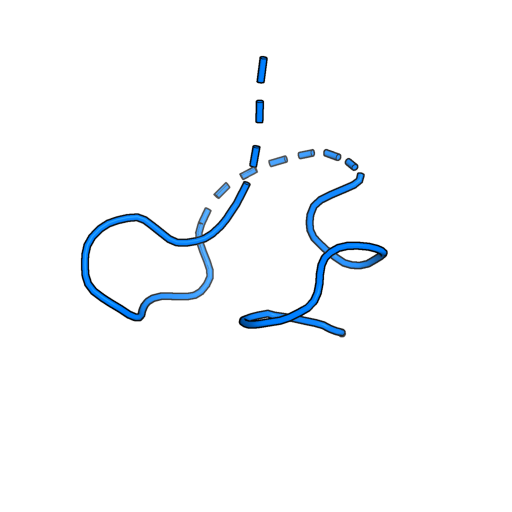.539 1.00 0.00 8 GLY A C 11
ATOM 3613 O O . GLY A 1 8 ? 9.858 0.126 0.149 1.00 0.00 8 GLY A O 11
ATOM 3617 N N . SER A 1 9 ? 9.912 1.749 1.733 1.00 0.00 9 SER A N 11
ATOM 3618 C CA . SER A 1 9 ? 9.395 0.891 2.834 1.00 0.00 9 SER A CA 11
ATOM 3619 C C . SER A 1 9 ? 7.844 0.713 2.733 1.00 0.00 9 SER A C 11
ATOM 3620 O O . SER A 1 9 ? 7.360 0.358 1.651 1.00 0.00 9 SER A O 11
ATOM 3628 N N . CYS A 1 10 ? 7.054 0.918 3.807 1.00 0.00 10 CYS A N 11
ATOM 3629 C CA . CYS A 1 10 ? 5.569 0.977 3.708 1.00 0.00 10 CYS A CA 11
ATOM 3630 C C . CYS A 1 10 ? 4.979 1.991 4.715 1.00 0.00 10 CYS A C 11
ATOM 3631 O O . CYS A 1 10 ? 5.466 2.204 5.831 1.00 0.00 10 CYS A O 11
ATOM 3638 N N . ARG A 1 11 ? 3.919 2.650 4.230 1.00 0.00 11 ARG A N 11
ATOM 3639 C CA . ARG A 1 11 ? 3.456 3.956 4.738 1.00 0.00 11 ARG A CA 11
ATOM 3640 C C . ARG A 1 11 ? 1.943 4.062 4.351 1.00 0.00 11 ARG A C 11
ATOM 3641 O O . ARG A 1 11 ? 1.655 4.301 3.171 1.00 0.00 11 ARG A O 11
ATOM 3677 N N . PHE A 1 13 ? -1.850 4.694 3.222 1.00 0.00 13 PHE A N 11
ATOM 3678 C CA . PHE A 1 13 ? -2.637 5.770 2.565 1.00 0.00 13 PHE A CA 11
ATOM 3679 C C . PHE A 1 13 ? -3.759 5.184 1.684 1.00 0.00 13 PHE A C 11
ATOM 3680 O O . PHE A 1 13 ? -3.706 4.017 1.274 1.00 0.00 13 PHE A O 11
ATOM 3712 N N . GLY A 1 15 ? -5.162 4.551 -1.772 1.00 0.00 15 GLY A N 11
ATOM 3713 C CA . GLY A 1 15 ? -4.405 4.134 -2.953 1.00 0.00 15 GLY A CA 11
ATOM 3714 C C . GLY A 1 15 ? -2.948 3.640 -2.829 1.00 0.00 15 GLY A C 11
ATOM 3715 O O . GLY A 1 15 ? -2.262 3.546 -3.848 1.00 0.00 15 GLY A O 11
ATOM 3719 N N . CYS A 1 16 ? -2.506 3.294 -1.614 1.00 0.00 16 CYS A N 11
ATOM 3720 C CA . CYS A 1 16 ? -1.181 2.678 -1.353 1.00 0.00 16 CYS A CA 11
ATOM 3721 C C . CYS A 1 16 ? -1.139 1.131 -1.503 1.00 0.00 16 CYS A C 11
ATOM 3722 O O . CYS A 1 16 ? -0.292 0.577 -2.205 1.00 0.00 16 CYS A O 11
ATOM 3729 N N . TYR A 1 17 ? -2.075 0.454 -0.835 1.00 0.00 17 TYR A N 11
ATOM 3730 C CA . TYR A 1 17 ? -2.524 -0.931 -1.189 1.00 0.00 17 TYR A CA 11
ATOM 3731 C C . TYR A 1 17 ? -3.055 -1.178 -2.651 1.00 0.00 17 TYR A C 11
ATOM 3732 O O . TYR A 1 17 ? -3.065 -2.334 -3.082 1.00 0.00 17 TYR A O 11
ATOM 3750 N N . ASN A 1 18 ? -3.415 -0.135 -3.428 1.00 0.00 18 ASN A N 11
ATOM 3751 C CA . ASN A 1 18 ? -3.440 -0.202 -4.925 1.00 0.00 18 ASN A CA 11
ATOM 3752 C C . ASN A 1 18 ? -2.073 0.081 -5.652 1.00 0.00 18 ASN A C 11
ATOM 3753 O O . ASN A 1 18 ? -1.895 -0.367 -6.788 1.00 0.00 18 ASN A O 11
ATOM 3764 N N . ALA A 1 19 ? -1.132 0.809 -5.024 1.00 0.00 19 ALA A N 11
ATOM 3765 C CA . ALA A 1 19 ? 0.203 1.135 -5.589 1.00 0.00 19 ALA A CA 11
ATOM 3766 C C . ALA A 1 19 ? 1.249 0.029 -5.342 1.00 0.00 19 ALA A C 11
ATOM 3767 O O . ALA A 1 19 ? 1.162 -0.762 -4.399 1.00 0.00 19 ALA A O 11
ATOM 3774 N N . LEU A 1 20 ? 2.228 -0.024 -6.260 1.00 0.00 20 LEU A N 11
ATOM 3775 C CA . LEU A 1 20 ? 2.941 -1.278 -6.594 1.00 0.00 20 LEU A CA 11
ATOM 3776 C C . LEU A 1 20 ? 3.867 -1.849 -5.475 1.00 0.00 20 LEU A C 11
ATOM 3777 O O . LEU A 1 20 ? 3.806 -3.048 -5.189 1.00 0.00 20 LEU A O 11
ATOM 3793 N N . CYS A 1 21 ? 4.701 -0.999 -4.849 1.00 0.00 21 CYS A N 11
ATOM 3794 C CA . CYS A 1 21 ? 5.616 -1.386 -3.759 1.00 0.00 21 CYS A CA 11
ATOM 3795 C C . CYS A 1 21 ? 4.998 -1.930 -2.432 1.00 0.00 21 CYS A C 11
ATOM 3796 O O . CYS A 1 21 ? 5.528 -2.904 -1.889 1.00 0.00 21 CYS A O 11
ATOM 3803 N N . CYS A 1 22 ? 3.926 -1.296 -1.915 1.00 0.00 22 CYS A N 11
ATOM 3804 C CA . CYS A 1 22 ? 3.170 -1.810 -0.739 1.00 0.00 22 CYS A CA 11
ATOM 3805 C C . CYS A 1 22 ? 1.746 -2.266 -1.148 1.00 0.00 22 CYS A C 11
ATOM 3806 O O . CYS A 1 22 ? 0.756 -1.961 -0.473 1.00 0.00 22 CYS A O 11
ATOM 3813 N N . ARG A 1 23 ? 1.666 -3.044 -2.248 1.00 0.00 23 ARG A N 11
ATOM 3814 C CA . ARG A 1 23 ? 0.368 -3.489 -2.814 1.00 0.00 23 ARG A CA 11
ATOM 3815 C C . ARG A 1 23 ? -0.345 -4.579 -1.958 1.00 0.00 23 ARG A C 11
ATOM 3816 O O . ARG A 1 23 ? -1.507 -4.400 -1.583 1.00 0.00 23 ARG A O 11
ATOM 3837 N N . LYS A 1 24 ? 0.356 -5.695 -1.679 1.00 0.00 24 LYS A N 11
ATOM 3838 C CA . LYS A 1 24 ? -0.194 -6.836 -0.898 1.00 0.00 24 LYS A CA 11
ATOM 3839 C C . LYS A 1 24 ? 0.936 -7.347 0.042 1.00 0.00 24 LYS A C 11
ATOM 3840 O O . LYS A 1 24 ? 1.630 -6.578 0.710 1.00 0.00 24 LYS A O 11
ATOM 3862 N N . GLY A 1 1 ? -2.561 11.057 -3.650 1.00 0.00 1 GLY A N 12
ATOM 3863 C CA . GLY A 1 1 ? -2.100 11.490 -2.317 1.00 0.00 1 GLY A CA 12
ATOM 3864 C C . GLY A 1 1 ? -0.588 11.545 -2.088 1.00 0.00 1 GLY A C 12
ATOM 3865 O O . GLY A 1 1 ? 0.198 11.457 -3.039 1.00 0.00 1 GLY A O 12
ATOM 3901 N N . CYS A 1 4 ? 2.896 6.274 -0.771 1.00 0.00 4 CYS A N 12
ATOM 3902 C CA . CYS A 1 4 ? 2.675 4.903 -0.300 1.00 0.00 4 CYS A CA 12
ATOM 3903 C C . CYS A 1 4 ? 3.851 4.112 0.294 1.00 0.00 4 CYS A C 12
ATOM 3904 O O . CYS A 1 4 ? 3.684 3.347 1.245 1.00 0.00 4 CYS A O 12
ATOM 3911 N N . CYS A 1 5 ? 5.006 4.275 -0.343 1.00 0.00 5 CYS A N 12
ATOM 3912 C CA . CYS A 1 5 ? 6.277 3.773 0.126 1.00 0.00 5 CYS A CA 12
ATOM 3913 C C . CYS A 1 5 ? 7.186 5.026 0.106 1.00 0.00 5 CYS A C 12
ATOM 3914 O O . CYS A 1 5 ? 7.484 5.655 -0.918 1.00 0.00 5 CYS A O 12
ATOM 3921 N N . LEU A 1 6 ? 7.585 5.341 1.312 1.00 0.00 6 LEU A N 12
ATOM 3922 C CA . LEU A 1 6 ? 8.520 6.418 1.637 1.00 0.00 6 LEU A CA 12
ATOM 3923 C C . LEU A 1 6 ? 9.828 5.722 2.030 1.00 0.00 6 LEU A C 12
ATOM 3924 O O . LEU A 1 6 ? 9.897 4.960 3.003 1.00 0.00 6 LEU A O 12
ATOM 3940 N N . TYR A 1 7 ? 10.836 5.960 1.187 1.00 0.00 7 TYR A N 12
ATOM 3941 C CA . TYR A 1 7 ? 12.152 5.302 1.250 1.00 0.00 7 TYR A CA 12
ATOM 3942 C C . TYR A 1 7 ? 12.148 3.752 1.051 1.00 0.00 7 TYR A C 12
ATOM 3943 O O . TYR A 1 7 ? 12.695 2.986 1.854 1.00 0.00 7 TYR A O 12
ATOM 3961 N N . GLY A 1 8 ? 11.497 3.312 -0.031 1.00 0.00 8 GLY A N 12
ATOM 3962 C CA . GLY A 1 8 ? 11.212 1.884 -0.272 1.00 0.00 8 GLY A CA 12
ATOM 3963 C C . GLY A 1 8 ? 10.142 1.157 0.557 1.00 0.00 8 GLY A C 12
ATOM 3964 O O . GLY A 1 8 ? 9.718 0.075 0.140 1.00 0.00 8 GLY A O 12
ATOM 3968 N N . SER A 1 9 ? 9.779 1.676 1.744 1.00 0.00 9 SER A N 12
ATOM 3969 C CA . SER A 1 9 ? 9.215 0.823 2.826 1.00 0.00 9 SER A CA 12
ATOM 3970 C C . SER A 1 9 ? 7.658 0.697 2.706 1.00 0.00 9 SER A C 12
ATOM 3971 O O . SER A 1 9 ? 7.165 0.431 1.603 1.00 0.00 9 SER A O 12
ATOM 3979 N N . CYS A 1 10 ? 6.878 0.842 3.796 1.00 0.00 10 CYS A N 12
ATOM 3980 C CA . CYS A 1 10 ? 5.395 0.943 3.720 1.00 0.00 10 CYS A CA 12
ATOM 3981 C C . CYS A 1 10 ? 4.892 2.068 4.662 1.00 0.00 10 CYS A C 12
ATOM 3982 O O . CYS A 1 10 ? 5.407 2.304 5.762 1.00 0.00 10 CYS A O 12
ATOM 3989 N N . ARG A 1 11 ? 3.863 2.764 4.171 1.00 0.00 11 ARG A N 12
ATOM 3990 C CA . ARG A 1 11 ? 3.414 4.068 4.697 1.00 0.00 11 ARG A CA 12
ATOM 3991 C C . ARG A 1 11 ? 1.894 4.161 4.337 1.00 0.00 11 ARG A C 12
ATOM 3992 O O . ARG A 1 11 ? 1.584 4.583 3.216 1.00 0.00 11 ARG A O 12
ATOM 4028 N N . PHE A 1 13 ? -1.745 4.744 3.107 1.00 0.00 13 PHE A N 12
ATOM 4029 C CA . PHE A 1 13 ? -2.568 5.825 2.503 1.00 0.00 13 PHE A CA 12
ATOM 4030 C C . PHE A 1 13 ? -3.704 5.246 1.636 1.00 0.00 13 PHE A C 12
ATOM 4031 O O . PHE A 1 13 ? -3.659 4.080 1.223 1.00 0.00 13 PHE A O 12
ATOM 4063 N N . GLY A 1 15 ? -5.179 4.543 -1.733 1.00 0.00 15 GLY A N 12
ATOM 4064 C CA . GLY A 1 15 ? -4.441 4.092 -2.913 1.00 0.00 15 GLY A CA 12
ATOM 4065 C C . GLY A 1 15 ? -2.979 3.612 -2.802 1.00 0.00 15 GLY A C 12
ATOM 4066 O O . GLY A 1 15 ? -2.317 3.491 -3.833 1.00 0.00 15 GLY A O 12
ATOM 4070 N N . CYS A 1 16 ? -2.505 3.311 -1.587 1.00 0.00 16 CYS A N 12
ATOM 4071 C CA . CYS A 1 16 ? -1.160 2.737 -1.338 1.00 0.00 16 CYS A CA 12
ATOM 4072 C C . CYS A 1 16 ? -1.088 1.188 -1.435 1.00 0.00 16 CYS A C 12
ATOM 4073 O O . CYS A 1 16 ? -0.264 0.631 -2.160 1.00 0.00 16 CYS A O 12
ATOM 4080 N N . TYR A 1 17 ? -1.964 0.512 -0.689 1.00 0.00 17 TYR A N 12
ATOM 4081 C CA . TYR A 1 17 ? -2.385 -0.903 -0.950 1.00 0.00 17 TYR A CA 12
ATOM 4082 C C . TYR A 1 17 ? -2.846 -1.260 -2.411 1.00 0.00 17 TYR A C 12
ATOM 4083 O O . TYR A 1 17 ? -2.640 -2.402 -2.833 1.00 0.00 17 TYR A O 12
ATOM 4101 N N . ASN A 1 18 ? -3.384 -0.300 -3.190 1.00 0.00 18 ASN A N 12
ATOM 4102 C CA . ASN A 1 18 ? -3.439 -0.399 -4.684 1.00 0.00 18 ASN A CA 12
ATOM 4103 C C . ASN A 1 18 ? -2.094 -0.123 -5.455 1.00 0.00 18 ASN A C 12
ATOM 4104 O O . ASN A 1 18 ? -1.907 -0.668 -6.547 1.00 0.00 18 ASN A O 12
ATOM 4115 N N . ALA A 1 19 ? -1.182 0.703 -4.909 1.00 0.00 19 ALA A N 12
ATOM 4116 C CA . ALA A 1 19 ? 0.127 1.044 -5.524 1.00 0.00 19 ALA A CA 12
ATOM 4117 C C . ALA A 1 19 ? 1.196 -0.059 -5.371 1.00 0.00 19 ALA A C 12
ATOM 4118 O O . ALA A 1 19 ? 1.114 -0.955 -4.525 1.00 0.00 19 ALA A O 12
ATOM 4125 N N . LEU A 1 20 ? 2.182 0.012 -6.280 1.00 0.00 20 LEU A N 12
ATOM 4126 C CA . LEU A 1 20 ? 2.949 -1.170 -6.725 1.00 0.00 20 LEU A CA 12
ATOM 4127 C C . LEU A 1 20 ? 3.961 -1.732 -5.680 1.00 0.00 20 LEU A C 12
ATOM 4128 O O . LEU A 1 20 ? 4.010 -2.948 -5.479 1.00 0.00 20 LEU A O 12
ATOM 4144 N N . CYS A 1 21 ? 4.747 -0.862 -5.014 1.00 0.00 21 CYS A N 12
ATOM 4145 C CA . CYS A 1 21 ? 5.685 -1.251 -3.949 1.00 0.00 21 CYS A CA 12
ATOM 4146 C C . CYS A 1 21 ? 5.057 -1.855 -2.658 1.00 0.00 21 CYS A C 12
ATOM 4147 O O . CYS A 1 21 ? 5.479 -2.948 -2.267 1.00 0.00 21 CYS A O 12
ATOM 4154 N N . CYS A 1 22 ? 4.091 -1.166 -2.005 1.00 0.00 22 CYS A N 12
ATOM 4155 C CA . CYS A 1 22 ? 3.372 -1.728 -0.835 1.00 0.00 22 CYS A CA 12
ATOM 4156 C C . CYS A 1 22 ? 1.973 -2.177 -1.300 1.00 0.00 22 CYS A C 12
ATOM 4157 O O . CYS A 1 22 ? 0.957 -1.597 -0.910 1.00 0.00 22 CYS A O 12
ATOM 4164 N N . ARG A 1 23 ? 1.949 -3.229 -2.146 1.00 0.00 23 ARG A N 12
ATOM 4165 C CA . ARG A 1 23 ? 0.700 -3.724 -2.775 1.00 0.00 23 ARG A CA 12
ATOM 4166 C C . ARG A 1 23 ? -0.007 -4.765 -1.855 1.00 0.00 23 ARG A C 12
ATOM 4167 O O . ARG A 1 23 ? -0.059 -5.969 -2.123 1.00 0.00 23 ARG A O 12
ATOM 4188 N N . LYS A 1 24 ? -0.534 -4.226 -0.747 1.00 0.00 24 LYS A N 12
ATOM 4189 C CA . LYS A 1 24 ? -1.095 -5.016 0.381 1.00 0.00 24 LYS A CA 12
ATOM 4190 C C . LYS A 1 24 ? -2.638 -5.097 0.203 1.00 0.00 24 LYS A C 12
ATOM 4191 O O . LYS A 1 24 ? -3.159 -5.405 -0.871 1.00 0.00 24 LYS A O 12
ATOM 4213 N N . GLY A 1 1 ? -1.569 13.352 -2.477 1.00 0.00 1 GLY A N 13
ATOM 4214 C CA . GLY A 1 1 ? -0.749 13.301 -1.251 1.00 0.00 1 GLY A CA 13
ATOM 4215 C C . GLY A 1 1 ? 0.580 12.526 -1.341 1.00 0.00 1 GLY A C 13
ATOM 4216 O O . GLY A 1 1 ? 0.992 12.131 -2.438 1.00 0.00 1 GLY A O 13
ATOM 4252 N N . CYS A 1 4 ? 3.038 6.383 -1.016 1.00 0.00 4 CYS A N 13
ATOM 4253 C CA . CYS A 1 4 ? 2.740 5.044 -0.483 1.00 0.00 4 CYS A CA 13
ATOM 4254 C C . CYS A 1 4 ? 3.855 4.250 0.221 1.00 0.00 4 CYS A C 13
ATOM 4255 O O . CYS A 1 4 ? 3.662 3.708 1.310 1.00 0.00 4 CYS A O 13
ATOM 4262 N N . CYS A 1 5 ? 4.999 4.200 -0.454 1.00 0.00 5 CYS A N 13
ATOM 4263 C CA . CYS A 1 5 ? 6.246 3.723 0.102 1.00 0.00 5 CYS A CA 13
ATOM 4264 C C . CYS A 1 5 ? 7.165 4.964 0.099 1.00 0.00 5 CYS A C 13
ATOM 4265 O O . CYS A 1 5 ? 7.537 5.560 -0.920 1.00 0.00 5 CYS A O 13
ATOM 4272 N N . LEU A 1 6 ? 7.476 5.305 1.325 1.00 0.00 6 LEU A N 13
ATOM 4273 C CA . LEU A 1 6 ? 8.370 6.397 1.697 1.00 0.00 6 LEU A CA 13
ATOM 4274 C C . LEU A 1 6 ? 9.702 5.737 2.082 1.00 0.00 6 LEU A C 13
ATOM 4275 O O . LEU A 1 6 ? 9.782 4.873 2.965 1.00 0.00 6 LEU A O 13
ATOM 4291 N N . TYR A 1 7 ? 10.730 6.140 1.341 1.00 0.00 7 TYR A N 13
ATOM 4292 C CA . TYR A 1 7 ? 12.072 5.538 1.385 1.00 0.00 7 TYR A CA 13
ATOM 4293 C C . TYR A 1 7 ? 12.162 4.003 1.081 1.00 0.00 7 TYR A C 13
ATOM 4294 O O . TYR A 1 7 ? 12.809 3.227 1.794 1.00 0.00 7 TYR A O 13
ATOM 4312 N N . GLY A 1 8 ? 11.464 3.585 0.023 1.00 0.00 8 GLY A N 13
ATOM 4313 C CA . GLY A 1 8 ? 11.221 2.157 -0.264 1.00 0.00 8 GLY A CA 13
ATOM 4314 C C . GLY A 1 8 ? 10.212 1.352 0.569 1.00 0.00 8 GLY A C 13
ATOM 4315 O O . GLY A 1 8 ? 9.837 0.263 0.126 1.00 0.00 8 GLY A O 13
ATOM 4319 N N . SER A 1 9 ? 9.843 1.814 1.779 1.00 0.00 9 SER A N 13
ATOM 4320 C CA . SER A 1 9 ? 9.290 0.908 2.825 1.00 0.00 9 SER A CA 13
ATOM 4321 C C . SER A 1 9 ? 7.740 0.721 2.678 1.00 0.00 9 SER A C 13
ATOM 4322 O O . SER A 1 9 ? 7.283 0.468 1.561 1.00 0.00 9 SER A O 13
ATOM 4330 N N . CYS A 1 10 ? 6.930 0.787 3.754 1.00 0.00 10 CYS A N 13
ATOM 4331 C CA . CYS A 1 10 ? 5.445 0.731 3.670 1.00 0.00 10 CYS A CA 13
ATOM 4332 C C . CYS A 1 10 ? 4.832 1.734 4.683 1.00 0.00 10 CYS A C 13
ATOM 4333 O O . CYS A 1 10 ? 5.185 1.760 5.868 1.00 0.00 10 CYS A O 13
ATOM 4340 N N . ARG A 1 11 ? 3.902 2.563 4.177 1.00 0.00 11 ARG A N 13
ATOM 4341 C CA . ARG A 1 11 ? 3.327 3.713 4.894 1.00 0.00 11 ARG A CA 13
ATOM 4342 C C . ARG A 1 11 ? 1.831 3.833 4.443 1.00 0.00 11 ARG A C 13
ATOM 4343 O O . ARG A 1 11 ? 1.602 4.104 3.257 1.00 0.00 11 ARG A O 13
ATOM 4379 N N . PHE A 1 13 ? -1.696 4.858 3.143 1.00 0.00 13 PHE A N 13
ATOM 4380 C CA . PHE A 1 13 ? -2.410 5.984 2.490 1.00 0.00 13 PHE A CA 13
ATOM 4381 C C . PHE A 1 13 ? -3.588 5.454 1.647 1.00 0.00 13 PHE A C 13
ATOM 4382 O O . PHE A 1 13 ? -3.631 4.272 1.277 1.00 0.00 13 PHE A O 13
ATOM 4414 N N . GLY A 1 15 ? -5.165 4.738 -1.719 1.00 0.00 15 GLY A N 13
ATOM 4415 C CA . GLY A 1 15 ? -4.498 4.203 -2.909 1.00 0.00 15 GLY A CA 13
ATOM 4416 C C . GLY A 1 15 ? -3.077 3.603 -2.830 1.00 0.00 15 GLY A C 13
ATOM 4417 O O . GLY A 1 15 ? -2.517 3.259 -3.872 1.00 0.00 15 GLY A O 13
ATOM 4421 N N . CYS A 1 16 ? -2.527 3.455 -1.621 1.00 0.00 16 CYS A N 13
ATOM 4422 C CA . CYS A 1 16 ? -1.202 2.827 -1.379 1.00 0.00 16 CYS A CA 13
ATOM 4423 C C . CYS A 1 16 ? -1.181 1.277 -1.343 1.00 0.00 16 CYS A C 13
ATOM 4424 O O . CYS A 1 16 ? -0.324 0.639 -1.956 1.00 0.00 16 CYS A O 13
ATOM 4431 N N . TYR A 1 17 ? -2.129 0.693 -0.609 1.00 0.00 17 TYR A N 13
ATOM 4432 C CA . TYR A 1 17 ? -2.530 -0.741 -0.756 1.00 0.00 17 TYR A CA 13
ATOM 4433 C C . TYR A 1 17 ? -2.945 -1.219 -2.198 1.00 0.00 17 TYR A C 13
ATOM 4434 O O . TYR A 1 17 ? -2.733 -2.393 -2.512 1.00 0.00 17 TYR A O 13
ATOM 4452 N N . ASN A 1 18 ? -3.442 -0.329 -3.085 1.00 0.00 18 ASN A N 13
ATOM 4453 C CA . ASN A 1 18 ? -3.441 -0.569 -4.565 1.00 0.00 18 ASN A CA 13
ATOM 4454 C C . ASN A 1 18 ? -2.066 -0.384 -5.312 1.00 0.00 18 ASN A C 13
ATOM 4455 O O . ASN A 1 18 ? -1.894 -0.952 -6.394 1.00 0.00 18 ASN A O 13
ATOM 4466 N N . ALA A 1 19 ? -1.123 0.411 -4.775 1.00 0.00 19 ALA A N 13
ATOM 4467 C CA . ALA A 1 19 ? 0.131 0.814 -5.461 1.00 0.00 19 ALA A CA 13
ATOM 4468 C C . ALA A 1 19 ? 1.249 -0.251 -5.431 1.00 0.00 19 ALA A C 13
ATOM 4469 O O . ALA A 1 19 ? 1.202 -1.252 -4.708 1.00 0.00 19 ALA A O 13
ATOM 4476 N N . LEU A 1 20 ? 2.230 -0.023 -6.321 1.00 0.00 20 LEU A N 13
ATOM 4477 C CA . LEU A 1 20 ? 3.092 -1.093 -6.864 1.00 0.00 20 LEU A CA 13
ATOM 4478 C C . LEU A 1 20 ? 4.084 -1.719 -5.840 1.00 0.00 20 LEU A C 13
ATOM 4479 O O . LEU A 1 20 ? 4.153 -2.947 -5.747 1.00 0.00 20 LEU A O 13
ATOM 4495 N N . CYS A 1 21 ? 4.829 -0.895 -5.079 1.00 0.00 21 CYS A N 13
ATOM 4496 C CA . CYS A 1 21 ? 5.717 -1.353 -3.998 1.00 0.00 21 CYS A CA 13
ATOM 4497 C C . CYS A 1 21 ? 5.047 -2.088 -2.810 1.00 0.00 21 CYS A C 13
ATOM 4498 O O . CYS A 1 21 ? 5.457 -3.213 -2.506 1.00 0.00 21 CYS A O 13
ATOM 4505 N N . CYS A 1 22 ? 4.052 -1.467 -2.150 1.00 0.00 22 CYS A N 13
ATOM 4506 C CA . CYS A 1 22 ? 3.301 -2.120 -1.057 1.00 0.00 22 CYS A CA 13
ATOM 4507 C C . CYS A 1 22 ? 1.956 -2.596 -1.641 1.00 0.00 22 CYS A C 13
ATOM 4508 O O . CYS A 1 22 ? 0.901 -1.979 -1.462 1.00 0.00 22 CYS A O 13
ATOM 4515 N N . ARG A 1 23 ? 2.063 -3.721 -2.373 1.00 0.00 23 ARG A N 13
ATOM 4516 C CA . ARG A 1 23 ? 0.953 -4.318 -3.146 1.00 0.00 23 ARG A CA 13
ATOM 4517 C C . ARG A 1 23 ? 0.014 -5.222 -2.287 1.00 0.00 23 ARG A C 13
ATOM 4518 O O . ARG A 1 23 ? -0.145 -6.425 -2.518 1.00 0.00 23 ARG A O 13
ATOM 4539 N N . LYS A 1 24 ? -0.632 -4.580 -1.302 1.00 0.00 24 LYS A N 13
ATOM 4540 C CA . LYS A 1 24 ? -1.520 -5.254 -0.316 1.00 0.00 24 LYS A CA 13
ATOM 4541 C C . LYS A 1 24 ? -2.971 -5.289 -0.883 1.00 0.00 24 LYS A C 13
ATOM 4542 O O . LYS A 1 24 ? -3.218 -5.677 -2.027 1.00 0.00 24 LYS A O 13
ATOM 4564 N N . GLY A 1 1 ? -0.196 14.150 -4.485 1.00 0.00 1 GLY A N 14
ATOM 4565 C CA . GLY A 1 1 ? -0.227 13.613 -3.110 1.00 0.00 1 GLY A CA 14
ATOM 4566 C C . GLY A 1 1 ? 1.000 12.794 -2.661 1.00 0.00 1 GLY A C 14
ATOM 4567 O O . GLY A 1 1 ? 1.895 12.522 -3.471 1.00 0.00 1 GLY A O 14
ATOM 4603 N N . CYS A 1 4 ? 2.944 6.436 -1.201 1.00 0.00 4 CYS A N 14
ATOM 4604 C CA . CYS A 1 4 ? 2.656 5.102 -0.652 1.00 0.00 4 CYS A CA 14
ATOM 4605 C C . CYS A 1 4 ? 3.764 4.351 0.104 1.00 0.00 4 CYS A C 14
ATOM 4606 O O . CYS A 1 4 ? 3.568 3.887 1.230 1.00 0.00 4 CYS A O 14
ATOM 4613 N N . CYS A 1 5 ? 4.905 4.245 -0.572 1.00 0.00 5 CYS A N 14
ATOM 4614 C CA . CYS A 1 5 ? 6.126 3.710 -0.017 1.00 0.00 5 CYS A CA 14
ATOM 4615 C C . CYS A 1 5 ? 7.089 4.922 0.001 1.00 0.00 5 CYS A C 14
ATOM 4616 O O . CYS A 1 5 ? 7.428 5.558 -1.004 1.00 0.00 5 CYS A O 14
ATOM 4623 N N . LEU A 1 6 ? 7.466 5.207 1.225 1.00 0.00 6 LEU A N 14
ATOM 4624 C CA . LEU A 1 6 ? 8.294 6.352 1.608 1.00 0.00 6 LEU A CA 14
ATOM 4625 C C . LEU A 1 6 ? 9.696 5.811 1.895 1.00 0.00 6 LEU A C 14
ATOM 4626 O O . LEU A 1 6 ? 9.926 5.055 2.847 1.00 0.00 6 LEU A O 14
ATOM 4642 N N . TYR A 1 7 ? 10.605 6.187 0.999 1.00 0.00 7 TYR A N 14
ATOM 4643 C CA . TYR A 1 7 ? 11.977 5.659 0.945 1.00 0.00 7 TYR A CA 14
ATOM 4644 C C . TYR A 1 7 ? 12.112 4.100 0.827 1.00 0.00 7 TYR A C 14
ATOM 4645 O O . TYR A 1 7 ? 12.815 3.438 1.600 1.00 0.00 7 TYR A O 14
ATOM 4663 N N . GLY A 1 8 ? 11.362 3.533 -0.123 1.00 0.00 8 GLY A N 14
ATOM 4664 C CA . GLY A 1 8 ? 11.057 2.086 -0.151 1.00 0.00 8 GLY A CA 14
ATOM 4665 C C . GLY A 1 8 ? 9.976 1.510 0.783 1.00 0.00 8 GLY A C 14
ATOM 4666 O O . GLY A 1 8 ? 9.378 0.481 0.455 1.00 0.00 8 GLY A O 14
ATOM 4670 N N . SER A 1 9 ? 9.811 2.104 1.972 1.00 0.00 9 SER A N 14
ATOM 4671 C CA . SER A 1 9 ? 9.209 1.417 3.138 1.00 0.00 9 SER A CA 14
ATOM 4672 C C . SER A 1 9 ? 7.685 1.637 3.241 1.00 0.00 9 SER A C 14
ATOM 4673 O O . SER A 1 9 ? 7.139 2.684 2.893 1.00 0.00 9 SER A O 14
ATOM 4681 N N . CYS A 1 10 ? 7.027 0.602 3.767 1.00 0.00 10 CYS A N 14
ATOM 4682 C CA . CYS A 1 10 ? 5.549 0.466 3.727 1.00 0.00 10 CYS A CA 14
ATOM 4683 C C . CYS A 1 10 ? 4.848 1.367 4.770 1.00 0.00 10 CYS A C 14
ATOM 4684 O O . CYS A 1 10 ? 5.145 1.322 5.969 1.00 0.00 10 CYS A O 14
ATOM 4691 N N . ARG A 1 11 ? 3.947 2.217 4.252 1.00 0.00 11 ARG A N 14
ATOM 4692 C CA . ARG A 1 11 ? 3.398 3.367 4.983 1.00 0.00 11 ARG A CA 14
ATOM 4693 C C . ARG A 1 11 ? 1.906 3.524 4.535 1.00 0.00 11 ARG A C 14
ATOM 4694 O O . ARG A 1 11 ? 1.680 3.804 3.351 1.00 0.00 11 ARG A O 14
ATOM 4730 N N . PHE A 1 13 ? -1.602 4.641 3.253 1.00 0.00 13 PHE A N 14
ATOM 4731 C CA . PHE A 1 13 ? -2.239 5.818 2.610 1.00 0.00 13 PHE A CA 14
ATOM 4732 C C . PHE A 1 13 ? -3.420 5.376 1.722 1.00 0.00 13 PHE A C 14
ATOM 4733 O O . PHE A 1 13 ? -3.504 4.214 1.301 1.00 0.00 13 PHE A O 14
ATOM 4765 N N . GLY A 1 15 ? -5.030 4.869 -1.698 1.00 0.00 15 GLY A N 14
ATOM 4766 C CA . GLY A 1 15 ? -4.401 4.352 -2.917 1.00 0.00 15 GLY A CA 14
ATOM 4767 C C . GLY A 1 15 ? -2.999 3.706 -2.881 1.00 0.00 15 GLY A C 14
ATOM 4768 O O . GLY A 1 15 ? -2.433 3.439 -3.943 1.00 0.00 15 GLY A O 14
ATOM 4772 N N . CYS A 1 16 ? -2.470 3.439 -1.683 1.00 0.00 16 CYS A N 14
ATOM 4773 C CA . CYS A 1 16 ? -1.153 2.784 -1.482 1.00 0.00 16 CYS A CA 14
ATOM 4774 C C . CYS A 1 16 ? -1.153 1.232 -1.527 1.00 0.00 16 CYS A C 14
ATOM 4775 O O . CYS A 1 16 ? -0.316 0.613 -2.185 1.00 0.00 16 CYS A O 14
ATOM 4782 N N . TYR A 1 17 ? -2.109 0.630 -0.817 1.00 0.00 17 TYR A N 14
ATOM 4783 C CA . TYR A 1 17 ? -2.560 -0.781 -1.042 1.00 0.00 17 TYR A CA 14
ATOM 4784 C C . TYR A 1 17 ? -3.060 -1.168 -2.485 1.00 0.00 17 TYR A C 14
ATOM 4785 O O . TYR A 1 17 ? -3.074 -2.362 -2.796 1.00 0.00 17 TYR A O 14
ATOM 4803 N N . ASN A 1 18 ? -3.392 -0.204 -3.371 1.00 0.00 18 ASN A N 14
ATOM 4804 C CA . ASN A 1 18 ? -3.395 -0.419 -4.854 1.00 0.00 18 ASN A CA 14
ATOM 4805 C C . ASN A 1 18 ? -2.022 -0.189 -5.588 1.00 0.00 18 ASN A C 14
ATOM 4806 O O . ASN A 1 18 ? -1.815 -0.759 -6.662 1.00 0.00 18 ASN A O 14
ATOM 4817 N N . ALA A 1 19 ? -1.116 0.643 -5.041 1.00 0.00 19 ALA A N 14
ATOM 4818 C CA . ALA A 1 19 ? 0.187 0.997 -5.660 1.00 0.00 19 ALA A CA 14
ATOM 4819 C C . ALA A 1 19 ? 1.300 -0.024 -5.348 1.00 0.00 19 ALA A C 14
ATOM 4820 O O . ALA A 1 19 ? 1.297 -0.694 -4.312 1.00 0.00 19 ALA A O 14
ATOM 4827 N N . LEU A 1 20 ? 2.236 -0.150 -6.304 1.00 0.00 20 LEU A N 14
ATOM 4828 C CA . LEU A 1 20 ? 2.928 -1.432 -6.571 1.00 0.00 20 LEU A CA 14
ATOM 4829 C C . LEU A 1 20 ? 3.830 -1.977 -5.432 1.00 0.00 20 LEU A C 14
ATOM 4830 O O . LEU A 1 20 ? 3.654 -3.129 -5.023 1.00 0.00 20 LEU A O 14
ATOM 4846 N N . CYS A 1 21 ? 4.772 -1.161 -4.935 1.00 0.00 21 CYS A N 14
ATOM 4847 C CA . CYS A 1 21 ? 5.687 -1.529 -3.840 1.00 0.00 21 CYS A CA 14
ATOM 4848 C C . CYS A 1 21 ? 5.092 -2.063 -2.505 1.00 0.00 21 CYS A C 14
ATOM 4849 O O . CYS A 1 21 ? 5.649 -3.002 -1.928 1.00 0.00 21 CYS A O 14
ATOM 4856 N N . CYS A 1 22 ? 4.006 -1.442 -2.025 1.00 0.00 22 CYS A N 14
ATOM 4857 C CA . CYS A 1 22 ? 3.264 -1.920 -0.834 1.00 0.00 22 CYS A CA 14
ATOM 4858 C C . CYS A 1 22 ? 1.786 -2.211 -1.202 1.00 0.00 22 CYS A C 14
ATOM 4859 O O . CYS A 1 22 ? 0.853 -1.814 -0.496 1.00 0.00 22 CYS A O 14
ATOM 4866 N N . ARG A 1 23 ? 1.605 -2.991 -2.289 1.00 0.00 23 ARG A N 14
ATOM 4867 C CA . ARG A 1 23 ? 0.282 -3.490 -2.727 1.00 0.00 23 ARG A CA 14
ATOM 4868 C C . ARG A 1 23 ? -0.263 -4.596 -1.772 1.00 0.00 23 ARG A C 14
ATOM 4869 O O . ARG A 1 23 ? -1.327 -4.411 -1.174 1.00 0.00 23 ARG A O 14
ATOM 4890 N N . LYS A 1 24 ? 0.465 -5.725 -1.652 1.00 0.00 24 LYS A N 14
ATOM 4891 C CA . LYS A 1 24 ? 0.048 -6.893 -0.845 1.00 0.00 24 LYS A CA 14
ATOM 4892 C C . LYS A 1 24 ? 0.780 -6.843 0.538 1.00 0.00 24 LYS A C 14
ATOM 4893 O O . LYS A 1 24 ? 0.864 -5.794 1.182 1.00 0.00 24 LYS A O 14
ATOM 4915 N N . GLY A 1 1 ? -0.939 12.220 -4.923 1.00 0.00 1 GLY A N 15
ATOM 4916 C CA . GLY A 1 1 ? -0.994 12.259 -3.448 1.00 0.00 1 GLY A CA 15
ATOM 4917 C C . GLY A 1 1 ? 0.275 11.813 -2.697 1.00 0.00 1 GLY A C 15
ATOM 4918 O O . GLY A 1 1 ? 1.309 11.554 -3.325 1.00 0.00 1 GLY A O 15
ATOM 4954 N N . CYS A 1 4 ? 2.885 6.252 -0.626 1.00 0.00 4 CYS A N 15
ATOM 4955 C CA . CYS A 1 4 ? 2.654 4.871 -0.198 1.00 0.00 4 CYS A CA 15
ATOM 4956 C C . CYS A 1 4 ? 3.831 4.079 0.392 1.00 0.00 4 CYS A C 15
ATOM 4957 O O . CYS A 1 4 ? 3.684 3.401 1.409 1.00 0.00 4 CYS A O 15
ATOM 4964 N N . CYS A 1 5 ? 4.964 4.154 -0.304 1.00 0.00 5 CYS A N 15
ATOM 4965 C CA . CYS A 1 5 ? 6.236 3.643 0.149 1.00 0.00 5 CYS A CA 15
ATOM 4966 C C . CYS A 1 5 ? 7.173 4.864 0.050 1.00 0.00 5 CYS A C 15
ATOM 4967 O O . CYS A 1 5 ? 7.309 5.539 -0.981 1.00 0.00 5 CYS A O 15
ATOM 4974 N N . LEU A 1 6 ? 7.807 5.109 1.174 1.00 0.00 6 LEU A N 15
ATOM 4975 C CA . LEU A 1 6 ? 8.643 6.290 1.396 1.00 0.00 6 LEU A CA 15
ATOM 4976 C C . LEU A 1 6 ? 9.989 5.786 1.878 1.00 0.00 6 LEU A C 15
ATOM 4977 O O . LEU A 1 6 ? 10.137 5.332 3.012 1.00 0.00 6 LEU A O 15
ATOM 4993 N N . TYR A 1 7 ? 10.945 5.859 0.953 1.00 0.00 7 TYR A N 15
ATOM 4994 C CA . TYR A 1 7 ? 12.270 5.228 1.073 1.00 0.00 7 TYR A CA 15
ATOM 4995 C C . TYR A 1 7 ? 12.265 3.663 1.072 1.00 0.00 7 TYR A C 15
ATOM 4996 O O . TYR A 1 7 ? 12.803 3.000 1.965 1.00 0.00 7 TYR A O 15
ATOM 5014 N N . GLY A 1 8 ? 11.604 3.103 0.051 1.00 0.00 8 GLY A N 15
ATOM 5015 C CA . GLY A 1 8 ? 11.202 1.681 0.028 1.00 0.00 8 GLY A CA 15
ATOM 5016 C C . GLY A 1 8 ? 9.971 1.235 0.824 1.00 0.00 8 GLY A C 15
ATOM 5017 O O . GLY A 1 8 ? 9.357 0.218 0.486 1.00 0.00 8 GLY A O 15
ATOM 5021 N N . SER A 1 9 ? 9.677 1.940 1.917 1.00 0.00 9 SER A N 15
ATOM 5022 C CA . SER A 1 9 ? 9.004 1.370 3.075 1.00 0.00 9 SER A CA 15
ATOM 5023 C C . SER A 1 9 ? 7.538 1.808 3.272 1.00 0.00 9 SER A C 15
ATOM 5024 O O . SER A 1 9 ? 7.198 2.991 3.214 1.00 0.00 9 SER A O 15
ATOM 5032 N N . CYS A 1 10 ? 6.702 0.805 3.584 1.00 0.00 10 CYS A N 15
ATOM 5033 C CA . CYS A 1 10 ? 5.221 0.918 3.568 1.00 0.00 10 CYS A CA 15
ATOM 5034 C C . CYS A 1 10 ? 4.694 1.849 4.696 1.00 0.00 10 CYS A C 15
ATOM 5035 O O . CYS A 1 10 ? 5.101 1.778 5.860 1.00 0.00 10 CYS A O 15
ATOM 5042 N N . ARG A 1 11 ? 3.820 2.760 4.273 1.00 0.00 11 ARG A N 15
ATOM 5043 C CA . ARG A 1 11 ? 3.513 4.006 4.989 1.00 0.00 11 ARG A CA 15
ATOM 5044 C C . ARG A 1 11 ? 2.040 4.325 4.568 1.00 0.00 11 ARG A C 15
ATOM 5045 O O . ARG A 1 11 ? 1.838 4.739 3.421 1.00 0.00 11 ARG A O 15
ATOM 5081 N N . PHE A 1 13 ? -1.793 4.845 3.214 1.00 0.00 13 PHE A N 15
ATOM 5082 C CA . PHE A 1 13 ? -2.596 5.902 2.546 1.00 0.00 13 PHE A CA 15
ATOM 5083 C C . PHE A 1 13 ? -3.746 5.293 1.721 1.00 0.00 13 PHE A C 15
ATOM 5084 O O . PHE A 1 13 ? -3.716 4.110 1.357 1.00 0.00 13 PHE A O 15
ATOM 5116 N N . GLY A 1 15 ? -5.271 4.509 -1.651 1.00 0.00 15 GLY A N 15
ATOM 5117 C CA . GLY A 1 15 ? -4.563 4.027 -2.839 1.00 0.00 15 GLY A CA 15
ATOM 5118 C C . GLY A 1 15 ? -3.107 3.522 -2.752 1.00 0.00 15 GLY A C 15
ATOM 5119 O O . GLY A 1 15 ? -2.491 3.298 -3.795 1.00 0.00 15 GLY A O 15
ATOM 5123 N N . CYS A 1 16 ? -2.589 3.311 -1.537 1.00 0.00 16 CYS A N 15
ATOM 5124 C CA . CYS A 1 16 ? -1.251 2.713 -1.296 1.00 0.00 16 CYS A CA 15
ATOM 5125 C C . CYS A 1 16 ? -1.185 1.164 -1.377 1.00 0.00 16 CYS A C 15
ATOM 5126 O O . CYS A 1 16 ? -0.312 0.598 -2.036 1.00 0.00 16 CYS A O 15
ATOM 5133 N N . TYR A 1 17 ? -2.118 0.498 -0.695 1.00 0.00 17 TYR A N 15
ATOM 5134 C CA . TYR A 1 17 ? -2.493 -0.927 -0.966 1.00 0.00 17 TYR A CA 15
ATOM 5135 C C . TYR A 1 17 ? -2.867 -1.290 -2.451 1.00 0.00 17 TYR A C 15
ATOM 5136 O O . TYR A 1 17 ? -2.582 -2.415 -2.872 1.00 0.00 17 TYR A O 15
ATOM 5154 N N . ASN A 1 18 ? -3.416 -0.350 -3.249 1.00 0.00 18 ASN A N 15
ATOM 5155 C CA . ASN A 1 18 ? -3.413 -0.451 -4.744 1.00 0.00 18 ASN A CA 15
ATOM 5156 C C . ASN A 1 18 ? -2.040 -0.186 -5.469 1.00 0.00 18 ASN A C 15
ATOM 5157 O O . ASN A 1 18 ? -1.855 -0.666 -6.591 1.00 0.00 18 ASN A O 15
ATOM 5168 N N . ALA A 1 19 ? -1.107 0.572 -4.863 1.00 0.00 19 ALA A N 15
ATOM 5169 C CA . ALA A 1 19 ? 0.168 1.000 -5.491 1.00 0.00 19 ALA A CA 15
ATOM 5170 C C . ALA A 1 19 ? 1.273 -0.080 -5.484 1.00 0.00 19 ALA A C 15
ATOM 5171 O O . ALA A 1 19 ? 1.207 -1.105 -4.797 1.00 0.00 19 ALA A O 15
ATOM 5178 N N . LEU A 1 20 ? 2.266 0.164 -6.357 1.00 0.00 20 LEU A N 15
ATOM 5179 C CA . LEU A 1 20 ? 3.098 -0.904 -6.950 1.00 0.00 20 LEU A CA 15
ATOM 5180 C C . LEU A 1 20 ? 4.089 -1.584 -5.963 1.00 0.00 20 LEU A C 15
ATOM 5181 O O . LEU A 1 20 ? 4.123 -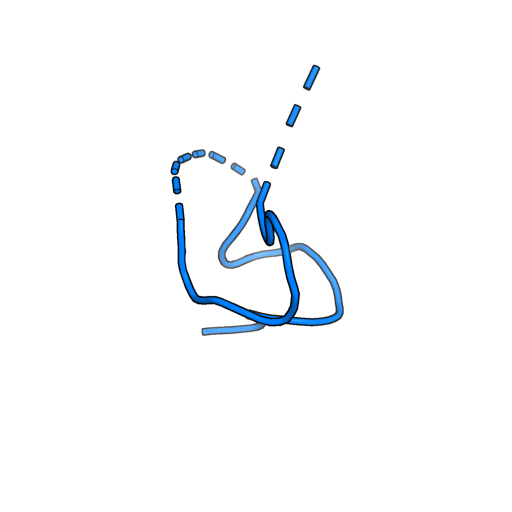2.815 -5.898 1.00 0.00 20 LEU A O 15
ATOM 5197 N N . CYS A 1 21 ? 4.870 -0.797 -5.199 1.00 0.00 21 CYS A N 15
ATOM 5198 C CA . CYS A 1 21 ? 5.761 -1.297 -4.140 1.00 0.00 21 CYS A CA 15
ATOM 5199 C C . CYS A 1 21 ? 5.097 -2.089 -2.986 1.00 0.00 21 CYS A C 15
ATOM 5200 O O . CYS A 1 21 ? 5.474 -3.244 -2.764 1.00 0.00 21 CYS A O 15
ATOM 5207 N N . CYS A 1 22 ? 4.147 -1.472 -2.259 1.00 0.00 22 CYS A N 15
ATOM 5208 C CA . CYS A 1 22 ? 3.441 -2.140 -1.148 1.00 0.00 22 CYS A CA 15
ATOM 5209 C C . CYS A 1 22 ? 2.045 -2.546 -1.667 1.00 0.00 22 CYS A C 15
ATOM 5210 O O . CYS A 1 22 ? 1.026 -1.907 -1.388 1.00 0.00 22 CYS A O 15
ATOM 5217 N N . ARG A 1 23 ? 2.060 -3.632 -2.461 1.00 0.00 23 ARG A N 15
ATOM 5218 C CA . ARG A 1 23 ? 0.877 -4.133 -3.197 1.00 0.00 23 ARG A CA 15
ATOM 5219 C C . ARG A 1 23 ? -0.056 -5.054 -2.347 1.00 0.00 23 ARG A C 15
ATOM 5220 O O . ARG A 1 23 ? -0.335 -6.206 -2.695 1.00 0.00 23 ARG A O 15
ATOM 5241 N N . LYS A 1 24 ? -0.554 -4.500 -1.228 1.00 0.00 24 LYS A N 15
ATOM 5242 C CA . LYS A 1 24 ? -1.304 -5.272 -0.196 1.00 0.00 24 LYS A CA 15
ATOM 5243 C C . LYS A 1 24 ? -2.854 -5.184 -0.398 1.00 0.00 24 LYS A C 15
ATOM 5244 O O . LYS A 1 24 ? -3.601 -4.741 0.476 1.00 0.00 24 LYS A O 15
ATOM 5266 N N . GLY A 1 1 ? -2.020 12.843 -2.612 1.00 0.00 1 GLY A N 16
ATOM 5267 C CA . GLY A 1 1 ? -1.311 12.896 -1.318 1.00 0.00 1 GLY A CA 16
ATOM 5268 C C . GLY A 1 1 ? 0.085 12.247 -1.269 1.00 0.00 1 GLY A C 16
ATOM 5269 O O . GLY A 1 1 ? 0.623 11.857 -2.312 1.00 0.00 1 GLY A O 16
ATOM 5305 N N . CYS A 1 4 ? 2.969 6.340 -0.773 1.00 0.00 4 CYS A N 16
ATOM 5306 C CA . CYS A 1 4 ? 2.702 4.971 -0.315 1.00 0.00 4 CYS A CA 16
ATOM 5307 C C . CYS A 1 4 ? 3.856 4.165 0.308 1.00 0.00 4 CYS A C 16
ATOM 5308 O O . CYS A 1 4 ? 3.705 3.559 1.369 1.00 0.00 4 CYS A O 16
ATOM 5315 N N . CYS A 1 5 ? 4.983 4.171 -0.400 1.00 0.00 5 CYS A N 16
ATOM 5316 C CA . CYS A 1 5 ? 6.263 3.745 0.118 1.00 0.00 5 CYS A CA 16
ATOM 5317 C C . CYS A 1 5 ? 7.139 5.012 -0.035 1.00 0.00 5 CYS A C 16
ATOM 5318 O O . CYS A 1 5 ? 7.405 5.543 -1.122 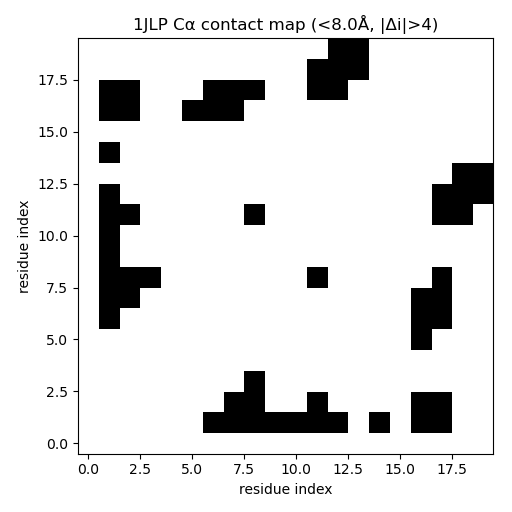1.00 0.00 5 CYS A O 16
ATOM 5325 N N . LEU A 1 6 ? 7.568 5.448 1.125 1.00 0.00 6 LEU A N 16
ATOM 5326 C CA . LEU A 1 6 ? 8.572 6.496 1.303 1.00 0.00 6 LEU A CA 16
ATOM 5327 C C . LEU A 1 6 ? 9.797 5.750 1.867 1.00 0.00 6 LEU A C 16
ATOM 5328 O O . LEU A 1 6 ? 9.728 4.956 2.816 1.00 0.00 6 LEU A O 16
ATOM 5344 N N . TYR A 1 7 ? 10.918 6.014 1.203 1.00 0.00 7 TYR A N 16
ATOM 5345 C CA . TYR A 1 7 ? 12.196 5.321 1.413 1.00 0.00 7 TYR A CA 16
ATOM 5346 C C . TYR A 1 7 ? 12.224 3.784 1.108 1.00 0.00 7 TYR A C 16
ATOM 5347 O O . TYR A 1 7 ? 12.812 2.981 1.842 1.00 0.00 7 TYR A O 16
ATOM 5365 N N . GLY A 1 8 ? 11.551 3.394 0.021 1.00 0.00 8 GLY A N 16
ATOM 5366 C CA . GLY A 1 8 ? 11.237 1.980 -0.270 1.00 0.00 8 GLY A CA 16
ATOM 5367 C C . GLY A 1 8 ? 10.210 1.211 0.580 1.00 0.00 8 GLY A C 16
ATOM 5368 O O . GLY A 1 8 ? 9.862 0.092 0.192 1.00 0.00 8 GLY A O 16
ATOM 5372 N N . SER A 1 9 ? 9.795 1.736 1.749 1.00 0.00 9 SER A N 16
ATOM 5373 C CA . SER A 1 9 ? 9.270 0.876 2.845 1.00 0.00 9 SER A CA 16
ATOM 5374 C C . SER A 1 9 ? 7.723 0.662 2.714 1.00 0.00 9 SER A C 16
ATOM 5375 O O . SER A 1 9 ? 7.253 0.332 1.619 1.00 0.00 9 SER A O 16
ATOM 5383 N N . CYS A 1 10 ? 6.923 0.815 3.788 1.00 0.00 10 CYS A N 16
ATOM 5384 C CA . CYS A 1 10 ? 5.444 0.945 3.681 1.00 0.00 10 CYS A CA 16
ATOM 5385 C C . CYS A 1 10 ? 4.930 1.972 4.725 1.00 0.00 10 CYS A C 16
ATOM 5386 O O . CYS A 1 10 ? 5.412 2.081 5.859 1.00 0.00 10 CYS A O 16
ATOM 5393 N N . ARG A 1 11 ? 3.922 2.728 4.280 1.00 0.00 11 ARG A N 16
ATOM 5394 C CA . ARG A 1 11 ? 3.432 3.951 4.940 1.00 0.00 11 ARG A CA 16
ATOM 5395 C C . ARG A 1 11 ? 1.941 4.106 4.494 1.00 0.00 11 ARG A C 16
ATOM 5396 O O . ARG A 1 11 ? 1.713 4.446 3.327 1.00 0.00 11 ARG A O 16
ATOM 5432 N N . PHE A 1 13 ? -1.808 4.742 3.191 1.00 0.00 13 PHE A N 16
ATOM 5433 C CA . PHE A 1 13 ? -2.593 5.819 2.538 1.00 0.00 13 PHE A CA 16
ATOM 5434 C C . PHE A 1 13 ? -3.737 5.226 1.690 1.00 0.00 13 PHE A C 16
ATOM 5435 O O . PHE A 1 13 ? -3.701 4.052 1.299 1.00 0.00 13 PHE A O 16
ATOM 5467 N N . GLY A 1 15 ? -5.238 4.515 -1.706 1.00 0.00 15 GLY A N 16
ATOM 5468 C CA . GLY A 1 15 ? -4.518 4.068 -2.900 1.00 0.00 15 GLY A CA 16
ATOM 5469 C C . GLY A 1 15 ? -3.052 3.594 -2.816 1.00 0.00 15 GLY A C 16
ATOM 5470 O O . GLY A 1 15 ? -2.420 3.423 -3.860 1.00 0.00 15 GLY A O 16
ATOM 5474 N N . CYS A 1 16 ? -2.541 3.350 -1.604 1.00 0.00 16 CYS A N 16
ATOM 5475 C CA . CYS A 1 16 ? -1.197 2.761 -1.370 1.00 0.00 16 CYS A CA 16
ATOM 5476 C C . CYS A 1 16 ? -1.121 1.212 -1.465 1.00 0.00 16 CYS A C 16
ATOM 5477 O O . CYS A 1 16 ? -0.247 0.653 -2.130 1.00 0.00 16 CYS A O 16
ATOM 5484 N N . TYR A 1 17 ? -2.051 0.538 -0.786 1.00 0.00 17 TYR A N 16
ATOM 5485 C CA . TYR A 1 17 ? -2.429 -0.882 -1.072 1.00 0.00 17 TYR A CA 16
ATOM 5486 C C . TYR A 1 17 ? -2.886 -1.217 -2.541 1.00 0.00 17 TYR A C 16
ATOM 5487 O O . TYR A 1 17 ? -2.700 -2.362 -2.963 1.00 0.00 17 TYR A O 16
ATOM 5505 N N . ASN A 1 18 ? -3.392 -0.246 -3.332 1.00 0.00 18 ASN A N 16
ATOM 5506 C CA . ASN A 1 18 ? -3.400 -0.340 -4.827 1.00 0.00 18 ASN A CA 16
ATOM 5507 C C . ASN A 1 18 ? -2.035 -0.052 -5.553 1.00 0.00 18 ASN A C 16
ATOM 5508 O O . ASN A 1 18 ? -1.843 -0.532 -6.672 1.00 0.00 18 ASN A O 16
ATOM 5519 N N . ALA A 1 19 ? -1.118 0.727 -4.950 1.00 0.00 19 ALA A N 16
ATOM 5520 C CA . ALA A 1 19 ? 0.183 1.117 -5.552 1.00 0.00 19 ALA A CA 16
ATOM 5521 C C . ALA A 1 19 ? 1.289 0.064 -5.330 1.00 0.00 19 ALA A C 16
ATOM 5522 O O . ALA A 1 19 ? 1.270 -0.717 -4.375 1.00 0.00 19 ALA A O 16
ATOM 5529 N N . LEU A 1 20 ? 2.235 0.042 -6.283 1.00 0.00 20 LEU A N 16
ATOM 5530 C CA . LEU A 1 20 ? 2.968 -1.191 -6.657 1.00 0.00 20 LEU A CA 16
ATOM 5531 C C . LEU A 1 20 ? 3.903 -1.787 -5.564 1.00 0.00 20 LEU A C 16
ATOM 5532 O O . LEU A 1 20 ? 3.816 -2.986 -5.286 1.00 0.00 20 LEU A O 16
ATOM 5548 N N . CYS A 1 21 ? 4.771 -0.959 -4.952 1.00 0.00 21 CYS A N 16
ATOM 5549 C CA . CYS A 1 21 ? 5.683 -1.372 -3.868 1.00 0.00 21 CYS A CA 16
ATOM 5550 C C . CYS A 1 21 ? 5.045 -1.967 -2.572 1.00 0.00 21 CYS A C 16
ATOM 5551 O O . CYS A 1 21 ? 5.537 -2.986 -2.081 1.00 0.00 21 CYS A O 16
ATOM 5558 N N . CYS A 1 22 ? 3.985 -1.329 -2.034 1.00 0.00 22 CYS A N 16
ATOM 5559 C CA . CYS A 1 22 ? 3.206 -1.879 -0.888 1.00 0.00 22 CYS A CA 16
ATOM 5560 C C . CYS A 1 22 ? 1.828 -2.467 -1.307 1.00 0.00 22 CYS A C 16
ATOM 5561 O O . CYS A 1 22 ? 0.870 -2.447 -0.528 1.00 0.00 22 CYS A O 16
ATOM 5568 N N . ARG A 1 23 ? 1.772 -3.098 -2.500 1.00 0.00 23 ARG A N 16
ATOM 5569 C CA . ARG A 1 23 ? 0.624 -3.927 -2.930 1.00 0.00 23 ARG A CA 16
ATOM 5570 C C . ARG A 1 23 ? 0.563 -5.280 -2.152 1.00 0.00 23 ARG A C 16
ATOM 5571 O O . ARG A 1 23 ? -0.424 -5.519 -1.450 1.00 0.00 23 ARG A O 16
ATOM 5592 N N . LYS A 1 24 ? 1.609 -6.131 -2.262 1.00 0.00 24 LYS A N 16
ATOM 5593 C CA . LYS A 1 24 ? 1.723 -7.393 -1.481 1.00 0.00 24 LYS A CA 16
ATOM 5594 C C . LYS A 1 24 ? 2.654 -7.126 -0.259 1.00 0.00 24 LYS A C 16
ATOM 5595 O O . LYS A 1 24 ? 2.545 -6.114 0.438 1.00 0.00 24 LYS A O 16
ATOM 5617 N N . GLY A 1 1 ? -0.508 13.082 -5.041 1.00 0.00 1 GLY A N 17
ATOM 5618 C CA . GLY A 1 1 ? -0.737 12.736 -3.624 1.00 0.00 1 GLY A CA 17
ATOM 5619 C C . GLY A 1 1 ? 0.500 12.550 -2.741 1.00 0.00 1 GLY A C 17
ATOM 5620 O O . GLY A 1 1 ? 1.635 12.652 -3.223 1.00 0.00 1 GLY A O 17
ATOM 5656 N N . CYS A 1 4 ? 2.861 6.417 -0.881 1.00 0.00 4 CYS A N 17
ATOM 5657 C CA . CYS A 1 4 ? 2.657 5.034 -0.441 1.00 0.00 4 CYS A CA 17
ATOM 5658 C C . CYS A 1 4 ? 3.845 4.261 0.158 1.00 0.00 4 CYS A C 17
ATOM 5659 O O . CYS A 1 4 ? 3.692 3.528 1.136 1.00 0.00 4 CYS A O 17
ATOM 5666 N N . CYS A 1 5 ? 4.995 4.401 -0.496 1.00 0.00 5 CYS A N 17
ATOM 5667 C CA . CYS A 1 5 ? 6.268 3.893 -0.037 1.00 0.00 5 CYS A CA 17
ATOM 5668 C C . CYS A 1 5 ? 7.188 5.137 -0.026 1.00 0.00 5 CYS A C 17
ATOM 5669 O O . CYS A 1 5 ? 7.511 5.772 -1.039 1.00 0.00 5 CYS A O 17
ATOM 5676 N N . LEU A 1 6 ? 7.576 5.428 1.192 1.00 0.00 6 LEU A N 17
ATOM 5677 C CA . LEU A 1 6 ? 8.597 6.416 1.539 1.00 0.00 6 LEU A CA 17
ATOM 5678 C C . LEU A 1 6 ? 9.839 5.632 1.965 1.00 0.00 6 LEU A C 17
ATOM 5679 O O . LEU A 1 6 ? 9.812 4.808 2.888 1.00 0.00 6 LEU A O 17
ATOM 5695 N N . TYR A 1 7 ? 10.918 5.891 1.224 1.00 0.00 7 TYR A N 17
ATOM 5696 C CA . TYR A 1 7 ? 12.190 5.177 1.348 1.00 0.00 7 TYR A CA 17
ATOM 5697 C C . TYR A 1 7 ? 12.138 3.627 1.109 1.00 0.00 7 TYR A C 17
ATOM 5698 O O . TYR A 1 7 ? 12.635 2.827 1.910 1.00 0.00 7 TYR A O 17
ATOM 5716 N N . GLY A 1 8 ? 11.488 3.222 0.011 1.00 0.00 8 GLY A N 17
ATOM 5717 C CA . GLY A 1 8 ? 11.139 1.808 -0.243 1.00 0.00 8 GLY A CA 17
ATOM 5718 C C . GLY A 1 8 ? 9.981 1.144 0.528 1.00 0.00 8 GLY A C 17
ATOM 5719 O O . GLY A 1 8 ? 9.508 0.092 0.088 1.00 0.00 8 GLY A O 17
ATOM 5723 N N . SER A 1 9 ? 9.597 1.679 1.699 1.00 0.00 9 SER A N 17
ATOM 5724 C CA . SER A 1 9 ? 8.971 0.855 2.770 1.00 0.00 9 SER A CA 17
ATOM 5725 C C . SER A 1 9 ? 7.406 0.813 2.662 1.00 0.00 9 SER A C 17
ATOM 5726 O O . SER A 1 9 ? 6.864 0.823 1.552 1.00 0.00 9 SER A O 17
ATOM 5734 N N . CYS A 1 10 ? 6.681 0.698 3.793 1.00 0.00 10 CYS A N 17
ATOM 5735 C CA . CYS A 1 10 ? 5.195 0.712 3.833 1.00 0.00 10 CYS A CA 17
ATOM 5736 C C . CYS A 1 10 ? 4.743 1.916 4.697 1.00 0.00 10 CYS A C 17
ATOM 5737 O O . CYS A 1 10 ? 5.118 2.053 5.868 1.00 0.00 10 CYS A O 17
ATOM 5744 N N . ARG A 1 11 ? 3.939 2.791 4.076 1.00 0.00 11 ARG A N 17
ATOM 5745 C CA . ARG A 1 11 ? 3.562 4.108 4.628 1.00 0.00 11 ARG A CA 17
ATOM 5746 C C . ARG A 1 11 ? 2.039 4.256 4.313 1.00 0.00 11 ARG A C 17
ATOM 5747 O O . ARG A 1 11 ? 1.704 4.545 3.158 1.00 0.00 11 ARG A O 17
ATOM 5783 N N . PHE A 1 13 ? -1.773 4.699 3.276 1.00 0.00 13 PHE A N 17
ATOM 5784 C CA . PHE A 1 13 ? -2.599 5.744 2.621 1.00 0.00 13 PHE A CA 17
ATOM 5785 C C . PHE A 1 13 ? -3.709 5.119 1.753 1.00 0.00 13 PHE A C 17
ATOM 5786 O O . PHE A 1 13 ? -3.613 3.957 1.336 1.00 0.00 13 PHE A O 17
ATOM 5818 N N . GLY A 1 15 ? -5.207 4.400 -1.654 1.00 0.00 15 GLY A N 17
ATOM 5819 C CA . GLY A 1 15 ? -4.486 4.002 -2.863 1.00 0.00 15 GLY A CA 17
ATOM 5820 C C . GLY A 1 15 ? -3.003 3.580 -2.801 1.00 0.00 15 GLY A C 17
ATOM 5821 O O . GLY A 1 15 ? -2.364 3.492 -3.852 1.00 0.00 15 GLY A O 17
ATOM 5825 N N . CYS A 1 16 ? -2.486 3.287 -1.603 1.00 0.00 16 CYS A N 17
ATOM 5826 C CA . CYS A 1 16 ? -1.125 2.734 -1.399 1.00 0.00 16 CYS A CA 17
ATOM 5827 C C . CYS A 1 16 ? -1.025 1.186 -1.517 1.00 0.00 16 CYS A C 17
ATOM 5828 O O . CYS A 1 16 ? -0.189 0.651 -2.245 1.00 0.00 16 CYS A O 17
ATOM 5835 N N . TYR A 1 17 ? -1.894 0.485 -0.788 1.00 0.00 17 TYR A N 17
ATOM 5836 C CA . TYR A 1 17 ? -2.300 -0.925 -1.090 1.00 0.00 17 TYR A CA 17
ATOM 5837 C C . TYR A 1 17 ? -2.892 -1.232 -2.518 1.00 0.00 17 TYR A C 17
ATOM 5838 O O . TYR A 1 17 ? -2.894 -2.402 -2.910 1.00 0.00 17 TYR A O 17
ATOM 5856 N N . ASN A 1 18 ? -3.313 -0.224 -3.312 1.00 0.00 18 ASN A N 17
ATOM 5857 C CA . ASN A 1 18 ? -3.394 -0.339 -4.804 1.00 0.00 18 ASN A CA 17
ATOM 5858 C C . ASN A 1 18 ? -2.070 -0.012 -5.592 1.00 0.00 18 ASN A C 17
ATOM 5859 O O . ASN A 1 18 ? -1.906 -0.495 -6.715 1.00 0.00 18 ASN A O 17
ATOM 5870 N N . ALA A 1 19 ? -1.149 0.787 -5.024 1.00 0.00 19 ALA A N 17
ATOM 5871 C CA . ALA A 1 19 ? 0.167 1.125 -5.626 1.00 0.00 19 ALA A CA 17
ATOM 5872 C C . ALA A 1 19 ? 1.241 0.049 -5.363 1.00 0.00 19 ALA A C 17
ATOM 5873 O O . ALA A 1 19 ? 1.177 -0.722 -4.403 1.00 0.00 19 ALA A O 17
ATOM 5880 N N . LEU A 1 20 ? 2.217 -0.004 -6.284 1.00 0.00 20 LEU A N 17
ATOM 5881 C CA . LEU A 1 20 ? 2.966 -1.245 -6.582 1.00 0.00 20 LEU A CA 17
ATOM 5882 C C . LEU A 1 20 ? 3.883 -1.766 -5.432 1.00 0.00 20 LEU A C 17
ATOM 5883 O O . LEU A 1 20 ? 3.808 -2.940 -5.059 1.00 0.00 20 LEU A O 17
ATOM 5899 N N . CYS A 1 21 ? 4.755 -0.895 -4.899 1.00 0.00 21 CYS A N 17
ATOM 5900 C CA . CYS A 1 21 ? 5.747 -1.244 -3.870 1.00 0.00 21 CYS A CA 17
ATOM 5901 C C . CYS A 1 21 ? 5.224 -1.755 -2.487 1.00 0.00 21 CYS A C 17
ATOM 5902 O O . CYS A 1 21 ? 5.831 -2.671 -1.926 1.00 0.00 21 CYS A O 17
ATOM 5909 N N . CYS A 1 22 ? 4.138 -1.158 -1.953 1.00 0.00 22 CYS A N 17
ATOM 5910 C CA . CYS A 1 22 ? 3.422 -1.698 -0.764 1.00 0.00 22 CYS A CA 17
ATOM 5911 C C . CYS A 1 22 ? 1.988 -2.145 -1.151 1.00 0.00 22 CYS A C 17
ATOM 5912 O O . CYS A 1 22 ? 1.011 -1.832 -0.462 1.00 0.00 22 CYS A O 17
ATOM 5919 N N . ARG A 1 23 ? 1.884 -2.934 -2.241 1.00 0.00 23 ARG A N 17
ATOM 5920 C CA . ARG A 1 23 ? 0.578 -3.424 -2.750 1.00 0.00 23 ARG A CA 17
ATOM 5921 C C . ARG A 1 23 ? -0.065 -4.516 -1.844 1.00 0.00 23 ARG A C 17
ATOM 5922 O O . ARG A 1 23 ? -1.211 -4.363 -1.413 1.00 0.00 23 ARG A O 17
ATOM 5943 N N . LYS A 1 24 ? 0.679 -5.609 -1.595 1.00 0.00 24 LYS A N 17
ATOM 5944 C CA . LYS A 1 24 ? 0.176 -6.817 -0.904 1.00 0.00 24 LYS A CA 17
ATOM 5945 C C . LYS A 1 24 ? 1.020 -7.022 0.395 1.00 0.00 24 LYS A C 17
ATOM 5946 O O . LYS A 1 24 ? 1.279 -6.080 1.149 1.00 0.00 24 LYS A O 17
#

Sequence (20 aa):
GCCLYGSCRFGCYNALCCRKGCCLYGSCRFGCYNALCCRKGCCLYGSCRFGCYNALCCRKGCCLYGSCRFGCYNALCCRKGCCLYGSCRFGCYNALCCRKGCCLYGSCRFGCYNALCCRKGCCLYGSCRFGCYNALCCRKGCCLYGSCRFGCYNALCCRKGCCLYGSCRFGCYNALCCRKGCCLYGSCRFGCYNALCCRKGCCLYGSCRFGCYNALCCRKGCCLYGSCRFGCYNALCCRKGCCLYGSCRFGCYNALCCRKGCCLYGSCRFGCYNALCCRKGCCLYGSCRFGCYNALCCRKGCCLYGSCRFGCYNALCCRKGCCLYGSCRFGCYNALCCRK

Solvent-accessible surface area: 2222 Å² total

Secondary structure (DSSP, 8-state):
---STTS----TTTSSTT--

GO terms:
  GO:0005576 extracellular region (C, EXP)

Organism: Conus purpurascens (NCBI:txid41690)

Foldseek 3Di:
DADDPLHGDPVRCVDDSNVD